Protein AF-A0A7G1G5K3-F1 (afdb_monomer)

Secondary structure (DSSP, 8-state):
-HHHHHHHHHHHHHHGGGS-TTS-EEEEEEEEETTS-S-EEEEEE-TTS-EEEEEES--HHHHS-EES----S--HHHHHHHHHHHHHTT----EEEEEEEEESS-----SEEEE-HHHHHHHHHHHHHHT--SGGGGGG--HHHHHHHHHHBT-EETTEEEEEETTEEEEEEEPPTTS-HHHHHHHHHHHHHHHHHHHHH-TTEEE----GGG---SPEEEEEEEEGGGGGGS-HHHHHHHHHHHHHHHHHHHHT---

Sequence (259 aa):
MDELIKECVSHLKNNKGKLADEFQHLVYITVHDKDDKFPYITYYIDEEGRYLKVFGPDSPKSVMSTMFNIVSKNTEKIEKDYVNIAENYGISVKTEIIGGICQSPFKVYAYKLEGNETLIKKLTFSEKIRGERYFSLYKYMTEEKVNFIVKNYKKWNSNVFFYPFNGEVNIVFLMPKKYSFSQKALATEIGSIFKDKIILKYENIQKTYKDPAMKINQRILSIFKVKVEDILKYNFLELYVDFIKKIDKIIEDIENINF

Foldseek 3Di:
DVLQLVVQLVVCVVCVVVDDPVWFKWKKKKKDFPVQLFFIWIWTAHNVSWIKIAGARDDQVVFHDFDDKDDDPPCPVVNVVVQVVCVVLVHGGDIDMTITMGIPPRQAAGLDMDTDPVVLCVNVVVCVVVVHCRPVNNVLHDPVLVSVCSVQRLDDDLQWHWHGDRQKIKIWGADDPPDDPVLSVLLLVLLVVVLVVVCVVDVQKDDDDDDVVSVDPGDTNGMIMGGSSCPPVDDVNVVSVVSVVVSVVVVVVVVPPDD

Structure (mmCIF, N/CA/C/O backbone):
data_AF-A0A7G1G5K3-F1
#
_entry.id   AF-A0A7G1G5K3-F1
#
loop_
_atom_site.group_PDB
_atom_site.id
_atom_site.type_symbol
_atom_site.label_atom_id
_atom_site.label_alt_id
_atom_site.label_comp_id
_atom_site.label_asym_id
_atom_site.label_entity_id
_atom_site.label_seq_id
_atom_site.pdbx_PDB_ins_code
_atom_site.Cartn_x
_atom_site.Cartn_y
_atom_site.Cartn_z
_atom_site.occupancy
_atom_site.B_iso_or_equiv
_atom_site.auth_seq_id
_atom_site.auth_comp_id
_atom_site.auth_asym_id
_atom_site.auth_atom_id
_atom_site.pdbx_PDB_model_num
ATOM 1 N N . MET A 1 1 ? -5.974 -6.613 24.775 1.00 88.50 1 MET A N 1
ATOM 2 C CA . MET A 1 1 ? -6.962 -6.209 23.745 1.00 88.50 1 MET A CA 1
ATOM 3 C C . MET A 1 1 ? -8.079 -5.448 24.415 1.00 88.50 1 MET A C 1
ATOM 5 O O . MET A 1 1 ? -8.312 -4.310 24.056 1.00 88.50 1 MET A O 1
ATOM 9 N N . ASP A 1 2 ? -8.685 -6.025 25.446 1.00 92.44 2 ASP A N 1
ATOM 10 C CA . ASP A 1 2 ? -9.777 -5.390 26.187 1.00 92.44 2 ASP A CA 1
ATOM 11 C C . ASP A 1 2 ? -9.383 -4.040 26.800 1.00 92.44 2 ASP A C 1
ATOM 13 O O . ASP A 1 2 ? -10.161 -3.096 26.741 1.00 92.44 2 ASP A O 1
ATOM 17 N N . GLU A 1 3 ? -8.163 -3.910 27.328 1.00 93.81 3 GLU A N 1
ATOM 18 C CA . GLU A 1 3 ? -7.648 -2.635 27.853 1.00 93.81 3 GLU A CA 1
ATOM 19 C C . GLU A 1 3 ? -7.496 -1.568 26.763 1.00 93.81 3 GLU A C 1
ATOM 21 O O . GLU A 1 3 ? -7.972 -0.449 26.938 1.00 93.81 3 GLU A O 1
ATOM 26 N N . LEU A 1 4 ? -6.938 -1.935 25.603 1.00 94.56 4 LEU A N 1
ATOM 27 C CA . LEU A 1 4 ? -6.858 -1.059 24.430 1.00 94.56 4 LEU A CA 1
ATOM 28 C C . LEU A 1 4 ? -8.249 -0.607 23.970 1.00 94.56 4 LEU A C 1
ATOM 30 O O . LEU A 1 4 ? -8.461 0.571 23.701 1.00 94.56 4 LEU A O 1
ATOM 34 N N . ILE A 1 5 ? -9.210 -1.533 23.905 1.00 95.94 5 ILE A N 1
ATOM 35 C CA . ILE A 1 5 ? -10.592 -1.226 23.518 1.00 95.94 5 ILE A CA 1
ATOM 36 C C . ILE A 1 5 ? -11.219 -0.259 24.524 1.00 95.94 5 ILE A C 1
ATOM 38 O O . ILE A 1 5 ? -11.790 0.750 24.115 1.00 95.94 5 ILE A O 1
ATOM 42 N N . LYS A 1 6 ? -11.080 -0.515 25.831 1.00 95.88 6 LYS A N 1
ATOM 43 C CA . LYS A 1 6 ? -11.584 0.378 26.888 1.00 95.88 6 LYS A CA 1
ATOM 44 C C . LYS A 1 6 ? -10.991 1.782 26.774 1.00 95.88 6 LYS A C 1
ATOM 46 O O . LYS A 1 6 ? -11.729 2.760 26.876 1.00 95.88 6 LYS A O 1
ATOM 51 N N . GLU A 1 7 ? -9.687 1.885 26.529 1.00 95.38 7 GLU A N 1
ATOM 52 C CA . GLU A 1 7 ? -8.997 3.158 26.308 1.00 95.38 7 GLU A CA 1
ATOM 53 C C . GLU A 1 7 ? -9.555 3.893 25.078 1.00 95.38 7 GLU A C 1
ATOM 55 O O . GLU A 1 7 ? -9.943 5.056 25.174 1.00 95.38 7 GLU A O 1
ATOM 60 N N . CYS A 1 8 ? -9.692 3.206 23.942 1.00 96.12 8 CYS A N 1
ATOM 61 C CA . CYS A 1 8 ? -10.224 3.787 22.707 1.00 96.12 8 CYS A CA 1
ATOM 62 C C . CYS A 1 8 ? -11.684 4.249 22.855 1.00 96.12 8 CYS A C 1
ATOM 64 O O . CYS A 1 8 ? -12.035 5.359 22.453 1.00 96.12 8 CYS A O 1
ATOM 66 N N . VAL A 1 9 ? -12.533 3.443 23.496 1.00 96.44 9 VAL A N 1
ATOM 67 C CA . VAL A 1 9 ? -13.925 3.812 23.797 1.00 96.44 9 VAL A CA 1
ATOM 68 C C . VAL A 1 9 ? -13.976 5.039 24.710 1.00 96.44 9 VAL A C 1
ATOM 70 O O . VAL A 1 9 ? -14.793 5.935 24.491 1.00 96.44 9 VAL A O 1
ATOM 73 N N . SER A 1 10 ? -13.090 5.119 25.708 1.00 95.31 10 SER A N 1
ATOM 74 C CA . SER A 1 10 ? -12.964 6.296 26.574 1.00 95.31 10 SER A CA 1
ATOM 75 C C . SER A 1 10 ? -12.610 7.550 25.766 1.00 95.31 10 SER A C 1
ATOM 77 O O . SER A 1 10 ? -13.246 8.590 25.937 1.00 95.31 10 SER A O 1
ATOM 79 N N . HIS A 1 11 ? -11.682 7.453 24.806 1.00 94.94 11 HIS A N 1
ATOM 80 C CA . HIS A 1 11 ? -11.344 8.570 23.918 1.00 94.94 11 HIS A CA 1
ATOM 81 C C . HIS A 1 11 ? -12.532 9.067 23.084 1.00 94.94 11 HIS A C 1
ATOM 83 O O . HIS A 1 11 ? -12.711 10.282 22.977 1.00 94.94 11 HIS A O 1
ATOM 89 N N . LEU A 1 12 ? -13.361 8.172 22.532 1.00 94.44 12 LEU A N 1
ATOM 90 C CA . LEU A 1 12 ? -14.575 8.569 21.802 1.00 94.44 12 LEU A CA 1
ATOM 91 C C . LEU A 1 12 ? -15.572 9.279 22.721 1.00 94.44 12 LEU A C 1
ATOM 93 O O . LEU A 1 12 ? -16.041 10.370 22.403 1.00 94.44 12 LEU A O 1
ATOM 97 N N . LYS A 1 13 ? -15.846 8.700 23.895 1.00 93.62 13 LYS A N 1
ATOM 98 C CA . LYS A 1 13 ? -16.811 9.251 24.858 1.00 93.62 13 LYS A CA 1
ATOM 99 C C . LYS A 1 13 ? -16.389 10.622 25.383 1.00 93.62 13 LYS A C 1
ATOM 101 O O . LYS A 1 13 ? -17.204 11.541 25.395 1.00 93.62 13 LYS A O 1
ATOM 106 N N . ASN A 1 14 ? -15.116 10.788 25.739 1.00 93.50 14 ASN A N 1
ATOM 107 C CA . ASN A 1 14 ? -14.586 12.047 26.272 1.00 93.50 14 ASN A CA 1
ATOM 108 C C . ASN A 1 14 ? -14.583 13.182 25.240 1.00 93.50 14 ASN A C 1
ATOM 110 O O . ASN A 1 14 ? -14.596 14.352 25.614 1.00 93.50 14 ASN A O 1
ATOM 114 N N . ASN A 1 15 ? -14.571 12.852 23.945 1.00 92.06 15 ASN A N 1
ATOM 115 C CA . ASN A 1 15 ? -14.604 13.839 22.869 1.00 92.06 15 ASN A CA 1
ATOM 116 C C . ASN A 1 15 ? -15.982 13.977 22.215 1.00 92.06 15 ASN A C 1
ATOM 118 O O . ASN A 1 15 ? -16.102 14.787 21.304 1.00 92.06 15 ASN A O 1
ATOM 122 N N . LYS A 1 16 ? -17.022 13.270 22.683 1.00 89.25 16 LYS A N 1
ATOM 123 C CA . LYS A 1 16 ? -18.345 13.230 22.037 1.00 89.25 16 LYS A CA 1
ATOM 124 C C . LYS A 1 16 ? -18.909 14.618 21.713 1.00 89.25 16 LYS A C 1
ATOM 126 O O . LYS A 1 16 ? -19.345 14.837 20.598 1.00 89.25 16 LYS A O 1
ATOM 131 N N . GLY A 1 17 ? -18.796 15.585 22.628 1.00 89.62 17 GLY A N 1
ATOM 132 C CA . GLY A 1 17 ? -19.268 16.962 22.397 1.00 89.62 17 GLY A CA 1
ATOM 133 C C . GLY A 1 17 ? -18.488 17.773 21.347 1.00 89.62 17 GLY A C 1
ATOM 134 O O . GLY A 1 17 ? -18.858 18.906 21.063 1.00 89.62 17 GLY A O 1
ATOM 135 N N . LYS A 1 18 ? -17.392 17.234 20.802 1.00 90.44 18 LYS A N 1
ATOM 136 C CA . LYS A 1 18 ? -16.570 17.831 19.734 1.00 90.44 18 LYS A CA 1
ATOM 137 C C . LYS A 1 18 ? -16.632 17.033 18.429 1.00 90.44 18 LYS A C 1
ATOM 139 O O . LYS A 1 18 ? -16.036 17.454 17.442 1.00 90.44 18 LYS A O 1
ATOM 144 N N . LEU A 1 19 ? -17.270 15.865 18.447 1.00 91.31 19 LEU A N 1
ATOM 145 C CA . LEU A 1 19 ? -17.440 15.001 17.286 1.00 91.31 19 LEU A CA 1
ATOM 146 C C . LEU A 1 19 ? -18.826 15.275 16.703 1.00 91.31 19 LEU A C 1
ATOM 148 O O . LEU A 1 19 ? -19.799 15.358 17.443 1.00 91.31 19 LEU A O 1
ATOM 152 N N . ALA A 1 20 ? -18.911 15.450 15.389 1.00 88.75 20 ALA A N 1
ATOM 153 C CA . ALA A 1 20 ? -20.174 15.755 14.726 1.00 88.75 20 ALA A CA 1
ATOM 154 C C . ALA A 1 20 ? -21.094 14.521 14.686 1.00 88.75 20 ALA A C 1
ATOM 156 O O . ALA A 1 20 ? -20.699 13.460 14.202 1.00 88.75 20 ALA A O 1
ATOM 157 N N . ASP A 1 21 ? -22.328 14.651 15.169 1.00 87.88 21 ASP A N 1
ATOM 158 C CA . ASP A 1 21 ? -23.247 13.515 15.308 1.00 87.88 21 ASP A CA 1
ATOM 159 C C . ASP A 1 21 ? -23.682 12.919 13.953 1.00 87.88 21 ASP A C 1
ATOM 161 O O . ASP A 1 21 ? -24.045 11.743 13.886 1.00 87.88 21 ASP A O 1
ATOM 165 N N . GLU A 1 22 ? -23.614 13.682 12.852 1.00 88.56 22 GLU A N 1
ATOM 166 C CA . GLU A 1 22 ? -23.958 13.174 11.517 1.00 88.56 22 GLU A CA 1
ATOM 167 C C . GLU A 1 22 ? -22.938 12.176 10.937 1.00 88.56 22 GLU A C 1
ATOM 169 O O . GLU A 1 22 ? -23.252 11.450 9.987 1.00 88.56 22 GLU A O 1
ATOM 174 N N . PHE A 1 23 ? -21.719 12.115 11.488 1.00 88.38 23 PHE A N 1
ATOM 175 C CA . PHE A 1 23 ? -20.663 11.236 10.994 1.00 88.38 23 PHE A CA 1
ATOM 176 C C . PHE A 1 23 ? -20.390 10.084 11.953 1.00 88.38 23 PHE A C 1
ATOM 178 O O . PHE A 1 23 ? -20.306 10.234 13.172 1.00 88.38 23 PHE A O 1
ATOM 185 N N . GLN A 1 24 ? -20.139 8.907 11.380 1.00 91.19 24 GLN A N 1
ATOM 186 C CA . GLN A 1 24 ? -19.588 7.812 12.164 1.00 91.19 24 GLN A CA 1
ATOM 187 C C . GLN A 1 24 ? -18.119 8.104 12.477 1.00 91.19 24 GLN A C 1
ATOM 189 O O . GLN A 1 24 ? -17.324 8.349 11.566 1.00 91.19 24 GLN A O 1
ATOM 194 N N . HIS A 1 25 ? -17.765 8.009 13.755 1.00 94.94 25 HIS A N 1
ATOM 195 C CA . HIS A 1 25 ? -16.410 8.194 14.258 1.00 94.94 25 HIS A CA 1
ATOM 196 C C . HIS A 1 25 ? -15.830 6.865 14.732 1.00 94.94 25 HIS A C 1
ATOM 198 O O . HIS A 1 25 ? -16.509 6.091 15.407 1.00 94.94 25 HIS A O 1
ATOM 204 N N . LEU A 1 26 ? -14.573 6.605 14.382 1.00 96.12 26 LEU A N 1
ATOM 205 C CA . LEU A 1 26 ? -13.823 5.436 14.834 1.00 96.12 26 LEU A CA 1
ATOM 206 C C . LEU A 1 26 ? -12.469 5.889 15.366 1.00 96.12 26 LEU A C 1
ATOM 208 O O . LEU A 1 26 ? -11.788 6.698 14.731 1.00 96.12 26 LEU A O 1
ATOM 212 N N . VAL A 1 27 ? -12.049 5.328 16.497 1.00 97.25 27 VAL A N 1
ATOM 213 C CA . VAL A 1 27 ? -10.639 5.395 16.885 1.00 97.25 27 VAL A CA 1
ATOM 214 C C . VAL A 1 27 ? -9.880 4.423 16.008 1.00 97.25 27 VAL A C 1
ATOM 216 O O . VAL A 1 27 ? -10.278 3.266 15.894 1.00 97.25 27 VAL A O 1
ATOM 219 N N . TYR A 1 28 ? -8.794 4.880 15.400 1.00 97.12 28 TYR A N 1
ATOM 220 C CA . TYR A 1 28 ? -7.858 4.013 14.713 1.00 97.12 28 TYR A CA 1
ATOM 221 C C . TYR A 1 28 ? -6.548 3.931 15.494 1.00 97.12 28 TYR A C 1
ATOM 223 O O . TYR A 1 28 ? -6.063 4.936 16.014 1.00 97.12 28 TYR A O 1
ATOM 231 N N . ILE A 1 29 ? -5.957 2.741 15.525 1.00 97.62 29 ILE A N 1
ATOM 232 C CA . ILE A 1 29 ? -4.587 2.502 15.973 1.00 97.62 29 ILE A CA 1
ATOM 233 C C . ILE A 1 29 ? -3.896 1.714 14.867 1.00 97.62 29 ILE A C 1
ATOM 235 O O . ILE A 1 29 ? -4.317 0.616 14.510 1.00 97.62 29 ILE A O 1
ATOM 239 N N . THR A 1 30 ? -2.866 2.302 14.276 1.00 97.50 30 THR A N 1
ATOM 240 C CA . THR A 1 30 ? -2.094 1.715 13.184 1.00 97.50 30 THR A CA 1
ATOM 241 C C . THR A 1 30 ? -0.720 1.315 13.683 1.00 97.50 30 THR A C 1
ATOM 243 O O . THR A 1 30 ? -0.032 2.140 14.277 1.00 97.50 30 THR A O 1
ATOM 246 N N . VAL A 1 31 ? -0.317 0.082 13.393 1.00 97.75 31 VAL A N 1
ATOM 247 C CA . VAL A 1 31 ? 1.055 -0.404 13.554 1.00 97.75 31 VAL A CA 1
ATOM 248 C C . VAL A 1 31 ? 1.688 -0.511 12.171 1.00 97.75 31 VAL A C 1
ATOM 250 O O . VAL A 1 31 ? 1.073 -1.044 11.241 1.00 97.75 31 VAL A O 1
ATOM 253 N N . HIS A 1 32 ? 2.904 0.005 12.026 1.00 97.12 32 HIS A N 1
ATOM 254 C CA . HIS A 1 32 ? 3.672 -0.103 10.791 1.00 97.12 32 HIS A CA 1
ATOM 255 C C . HIS A 1 32 ? 5.171 -0.207 11.043 1.00 97.12 32 HIS A C 1
ATOM 257 O O . HIS A 1 32 ? 5.656 0.061 12.138 1.00 97.12 32 HIS A O 1
ATOM 263 N N . ASP A 1 33 ? 5.909 -0.585 10.007 1.00 97.31 33 ASP A N 1
ATOM 264 C CA . ASP A 1 33 ? 7.363 -0.571 10.006 1.00 97.31 33 ASP A CA 1
ATOM 265 C C . ASP A 1 33 ? 7.894 0.858 9.799 1.00 97.31 33 ASP A C 1
ATOM 267 O O . ASP A 1 33 ? 7.457 1.567 8.889 1.00 97.31 33 ASP A O 1
ATOM 271 N N . LYS A 1 34 ? 8.858 1.275 10.623 1.00 95.25 34 LYS A N 1
ATOM 272 C CA . LYS A 1 34 ? 9.559 2.568 10.532 1.00 95.25 34 LYS A CA 1
ATOM 273 C C . LYS A 1 34 ? 10.329 2.721 9.226 1.00 95.25 34 LYS A C 1
ATOM 275 O O . LYS A 1 34 ? 10.484 3.834 8.729 1.00 95.25 34 LYS A O 1
ATOM 280 N N . ASP A 1 35 ? 10.808 1.606 8.678 1.00 93.94 35 ASP A N 1
ATOM 281 C CA . ASP A 1 35 ? 11.601 1.583 7.453 1.00 93.94 35 ASP A CA 1
ATOM 282 C C . ASP A 1 35 ? 10.739 1.377 6.187 1.00 93.94 35 ASP A C 1
ATOM 284 O O . ASP A 1 35 ? 11.298 1.199 5.104 1.00 93.94 35 ASP A O 1
ATOM 288 N N . ASP A 1 36 ? 9.401 1.420 6.291 1.00 92.94 36 ASP A N 1
ATOM 289 C CA . ASP A 1 36 ? 8.467 1.264 5.164 1.00 92.94 36 ASP A CA 1
ATOM 290 C C . ASP A 1 36 ? 8.573 -0.101 4.425 1.00 92.94 36 ASP A C 1
ATOM 292 O O . ASP A 1 36 ? 8.179 -0.213 3.263 1.00 92.94 36 ASP A O 1
ATOM 296 N N . LYS A 1 37 ? 9.079 -1.166 5.065 1.00 94.69 37 LYS A N 1
ATOM 297 C CA . LYS A 1 37 ? 9.329 -2.478 4.421 1.00 94.69 37 LYS A CA 1
ATOM 298 C C . LYS A 1 37 ? 8.127 -3.416 4.393 1.00 94.69 37 LYS A C 1
ATOM 300 O O . LYS A 1 37 ? 8.159 -4.420 3.681 1.00 94.69 37 LYS A O 1
ATOM 305 N N . PHE A 1 38 ? 7.083 -3.122 5.161 1.00 97.62 38 PHE A N 1
ATOM 306 C CA . PHE A 1 38 ? 5.910 -3.980 5.295 1.00 97.62 38 PHE A CA 1
ATOM 307 C C . PHE A 1 38 ? 4.614 -3.150 5.305 1.00 97.62 38 PHE A C 1
ATOM 309 O O . PHE A 1 38 ? 4.644 -2.007 5.775 1.00 97.62 38 PHE A O 1
ATOM 316 N N . PRO A 1 39 ? 3.481 -3.673 4.786 1.00 97.50 39 PRO A N 1
ATOM 317 C CA . PRO A 1 39 ? 2.205 -2.959 4.820 1.00 97.50 39 PRO A CA 1
ATOM 318 C C . PRO A 1 39 ? 1.725 -2.653 6.245 1.00 97.50 39 PRO A C 1
ATOM 320 O O . PRO A 1 39 ? 2.242 -3.185 7.229 1.00 97.50 39 PRO A O 1
ATOM 323 N N . TYR A 1 40 ? 0.722 -1.788 6.349 1.00 97.75 40 TYR A N 1
ATOM 324 C CA . TYR A 1 40 ? 0.160 -1.312 7.609 1.00 97.75 40 TYR A CA 1
ATOM 325 C C . TYR A 1 40 ? -0.870 -2.308 8.156 1.00 97.75 40 TYR A C 1
ATOM 327 O O . TYR A 1 40 ? -1.629 -2.915 7.391 1.00 97.75 40 TYR A O 1
ATOM 335 N N . ILE A 1 41 ? -0.947 -2.425 9.486 1.00 97.88 41 ILE A N 1
ATOM 336 C CA . ILE A 1 41 ? -2.101 -3.017 10.173 1.00 97.88 41 ILE A CA 1
ATOM 337 C C . ILE A 1 41 ? -2.817 -1.925 10.954 1.00 97.88 41 ILE A C 1
ATOM 339 O O . ILE A 1 41 ? -2.244 -1.332 11.864 1.00 97.88 41 ILE A O 1
ATOM 343 N N . THR A 1 42 ? -4.088 -1.701 10.635 1.00 97.56 42 THR A N 1
ATOM 344 C CA . THR A 1 42 ? -4.927 -0.694 11.286 1.00 97.56 42 THR A CA 1
ATOM 345 C C . THR A 1 42 ? -6.088 -1.358 12.005 1.00 97.56 42 THR A C 1
ATOM 347 O O . THR A 1 42 ? -6.903 -2.045 11.392 1.00 97.56 42 THR A O 1
ATOM 350 N N . TYR A 1 43 ? -6.191 -1.112 13.303 1.00 97.12 43 TYR A N 1
ATOM 351 C CA . TYR A 1 43 ? -7.344 -1.458 14.119 1.00 97.12 43 TYR A CA 1
ATOM 352 C C . TYR A 1 43 ? -8.281 -0.263 14.188 1.00 97.12 43 TYR A C 1
ATOM 354 O O . TYR A 1 43 ? -7.838 0.820 14.555 1.00 97.12 43 TYR A O 1
ATOM 362 N N . TYR A 1 44 ? -9.557 -0.458 13.871 1.00 96.94 44 TYR A N 1
ATOM 363 C CA . TYR A 1 44 ? -10.601 0.543 14.074 1.00 96.94 44 TYR A CA 1
ATOM 364 C C . TYR A 1 44 ? -11.544 0.077 15.165 1.00 96.94 44 TYR A C 1
ATOM 366 O O . TYR A 1 44 ? -11.984 -1.069 15.123 1.00 96.94 44 TYR A O 1
ATOM 374 N N . ILE A 1 45 ? -11.861 0.955 16.109 1.00 97.06 45 ILE A N 1
ATOM 375 C CA . ILE A 1 45 ? -12.689 0.672 17.280 1.00 97.06 45 ILE A CA 1
ATOM 376 C C . ILE A 1 45 ? -13.808 1.712 17.342 1.00 97.06 45 ILE A C 1
ATOM 378 O O . ILE A 1 45 ? -13.553 2.912 17.209 1.00 97.06 45 ILE A O 1
ATOM 382 N N . ASP A 1 46 ? -15.043 1.250 17.520 1.00 95.62 46 ASP A N 1
ATOM 383 C CA . ASP A 1 46 ? -16.213 2.115 17.668 1.00 95.62 46 ASP A CA 1
ATOM 384 C C . ASP A 1 46 ? -16.601 2.358 19.135 1.00 95.62 46 ASP A C 1
ATOM 386 O O . ASP A 1 46 ? -15.978 1.848 20.066 1.00 95.62 46 ASP A O 1
ATOM 390 N N . GLU A 1 47 ? -17.638 3.168 19.349 1.00 94.06 47 GLU A N 1
ATOM 391 C CA . GLU A 1 47 ? -18.110 3.550 20.687 1.00 94.06 47 GLU A CA 1
ATOM 392 C C . GLU A 1 47 ? -18.690 2.386 21.512 1.00 94.06 47 GLU A C 1
ATOM 394 O O . GLU A 1 47 ? -18.740 2.468 22.742 1.00 94.06 47 GLU A O 1
ATOM 399 N N . GLU A 1 48 ? -19.099 1.301 20.847 1.00 94.19 48 GLU A N 1
ATOM 400 C CA . GLU A 1 48 ? -19.591 0.066 21.465 1.00 94.19 48 GLU A CA 1
ATOM 401 C C . GLU A 1 48 ? -18.435 -0.889 21.820 1.00 94.19 48 GLU A C 1
ATOM 403 O O . GLU A 1 48 ? -18.654 -1.941 22.420 1.00 94.19 48 GLU A O 1
ATOM 408 N N . GLY A 1 49 ? -17.195 -0.539 21.461 1.00 95.56 49 GLY A N 1
ATOM 409 C CA . GLY A 1 49 ? -16.016 -1.381 21.647 1.00 95.56 49 GLY A CA 1
ATOM 410 C C . GLY A 1 49 ? -15.900 -2.509 20.620 1.00 95.56 49 GLY A C 1
ATOM 411 O O . GLY A 1 49 ? -15.053 -3.394 20.768 1.00 95.56 49 GLY A O 1
ATOM 412 N N . ARG A 1 50 ? -16.718 -2.490 19.561 1.00 96.44 50 ARG A N 1
ATOM 413 C CA . ARG A 1 50 ? -16.540 -3.387 18.417 1.00 96.44 50 ARG A CA 1
ATOM 414 C C . ARG A 1 50 ? -15.324 -2.913 17.639 1.00 96.44 50 ARG A C 1
ATOM 416 O O . ARG A 1 50 ? -15.083 -1.712 17.517 1.00 96.44 50 ARG A O 1
ATOM 423 N N . TYR A 1 51 ? -14.581 -3.856 17.074 1.00 95.94 51 TYR A N 1
ATOM 424 C CA . TYR A 1 51 ? -13.411 -3.521 16.279 1.00 95.94 51 TYR A CA 1
ATOM 425 C C . TYR A 1 51 ? -13.338 -4.302 14.975 1.00 95.94 51 TYR A C 1
ATOM 427 O O . TYR A 1 51 ? -13.911 -5.386 14.836 1.00 95.94 51 TYR A O 1
ATOM 435 N N . LEU A 1 52 ? -12.591 -3.739 14.034 1.00 96.44 52 LEU A N 1
ATOM 436 C CA . LEU A 1 52 ? -12.111 -4.418 12.839 1.00 96.44 52 LEU A CA 1
ATOM 437 C C . LEU A 1 52 ? -10.612 -4.178 12.671 1.00 96.44 52 LEU A C 1
ATOM 439 O O . LEU A 1 52 ? -10.071 -3.179 13.144 1.00 96.44 52 LEU A O 1
ATOM 443 N N . LYS A 1 53 ? -9.951 -5.112 12.000 1.00 97.44 53 LYS A N 1
ATOM 444 C CA . LYS A 1 53 ? -8.529 -5.115 11.678 1.00 97.44 53 LYS A CA 1
ATOM 445 C C . LYS A 1 53 ? -8.380 -5.083 10.164 1.00 97.44 53 LYS A C 1
ATOM 447 O O . LYS A 1 53 ? -8.970 -5.897 9.456 1.00 97.44 53 LYS A O 1
ATOM 452 N N . VAL A 1 54 ? -7.575 -4.149 9.680 1.00 97.75 54 VAL A N 1
ATOM 453 C CA . VAL A 1 54 ? -7.284 -3.946 8.262 1.00 97.75 54 VAL A CA 1
ATOM 454 C C . VAL A 1 54 ? -5.807 -4.170 8.030 1.00 97.75 54 VAL A C 1
ATOM 456 O O . VAL A 1 54 ? -4.988 -3.507 8.656 1.00 97.75 54 VAL A O 1
ATOM 459 N N . PHE A 1 55 ? -5.471 -5.055 7.098 1.00 98.06 55 PHE A N 1
ATOM 460 C CA . PHE A 1 55 ? -4.141 -5.111 6.499 1.00 98.06 55 PHE A CA 1
ATOM 461 C C . PHE A 1 55 ? -4.185 -4.354 5.175 1.00 98.06 55 PHE A C 1
ATOM 463 O O . PHE A 1 55 ? -5.001 -4.700 4.319 1.00 98.06 55 PHE A O 1
ATOM 470 N N . GLY A 1 56 ? -3.361 -3.323 4.996 1.00 97.31 56 GLY A N 1
ATOM 471 C CA . GLY A 1 56 ? -3.491 -2.420 3.851 1.00 97.31 56 GLY A CA 1
ATOM 472 C C . GLY A 1 56 ? -2.240 -1.592 3.547 1.00 97.31 56 GLY A C 1
ATOM 473 O O . GLY A 1 56 ? -1.251 -1.665 4.276 1.00 97.31 56 GLY A O 1
ATOM 474 N N . PRO A 1 57 ? -2.260 -0.816 2.451 1.00 95.44 57 PRO A N 1
ATOM 475 C CA . PRO A 1 57 ? -1.101 -0.050 1.994 1.00 95.44 57 PRO A CA 1
ATOM 476 C C . PRO A 1 57 ? -0.812 1.200 2.818 1.00 95.44 57 PRO A C 1
ATOM 478 O O . PRO A 1 57 ? 0.314 1.682 2.785 1.00 95.44 57 PRO A O 1
ATOM 481 N N . ASP A 1 58 ? -1.811 1.724 3.529 1.00 93.12 58 ASP A N 1
ATOM 482 C CA . ASP A 1 58 ? -1.765 3.072 4.080 1.00 93.12 58 ASP A CA 1
ATOM 483 C C . ASP A 1 58 ? -2.401 3.154 5.464 1.00 93.12 58 ASP A C 1
ATOM 485 O O . ASP A 1 58 ? -3.286 2.373 5.830 1.00 93.12 58 ASP A O 1
ATOM 489 N N . SER A 1 59 ? -1.980 4.171 6.212 1.00 94.12 59 SER A N 1
ATOM 490 C CA . SER A 1 59 ? -2.634 4.577 7.451 1.00 94.12 59 SER A CA 1
ATOM 491 C C . SER A 1 59 ? -3.771 5.572 7.181 1.00 94.12 59 SER A C 1
ATOM 493 O O . SER A 1 59 ? -3.677 6.350 6.227 1.00 94.12 59 SER A O 1
ATOM 495 N N . PRO A 1 60 ? -4.794 5.658 8.055 1.00 95.00 60 PRO A N 1
ATOM 496 C CA . PRO A 1 60 ? -5.821 6.701 7.974 1.00 95.00 60 PRO A CA 1
ATOM 497 C C . PRO A 1 60 ? -5.235 8.113 7.892 1.00 95.00 60 PRO A C 1
ATOM 499 O O . PRO A 1 60 ? -5.680 8.921 7.085 1.00 95.00 60 PRO A O 1
ATOM 502 N N . LYS A 1 61 ? -4.174 8.387 8.658 1.00 93.12 61 LYS A N 1
ATOM 503 C CA . LYS A 1 61 ? -3.493 9.690 8.687 1.00 93.12 61 LYS A CA 1
ATOM 504 C C . LYS A 1 61 ? -2.950 10.118 7.317 1.00 93.12 61 LYS A C 1
ATOM 506 O O . LYS A 1 61 ? -2.785 11.310 7.076 1.00 93.12 61 LYS A O 1
ATOM 511 N N . SER A 1 62 ? -2.663 9.161 6.434 1.00 91.00 62 SER A N 1
ATOM 512 C CA . SER A 1 62 ? -2.087 9.413 5.109 1.00 91.00 62 SER A CA 1
ATOM 513 C C . SER A 1 62 ? -3.135 9.702 4.031 1.00 91.00 62 SER A C 1
ATOM 515 O O . SER A 1 62 ? -2.814 10.342 3.035 1.00 91.00 62 SER A O 1
ATOM 517 N N . VAL A 1 63 ? -4.371 9.219 4.198 1.00 91.25 63 VAL A N 1
ATOM 518 C CA . VAL A 1 63 ? -5.383 9.192 3.119 1.00 91.25 63 VAL A CA 1
ATOM 519 C C . VAL A 1 63 ? -6.701 9.870 3.488 1.00 91.25 63 VAL A C 1
ATOM 521 O O . VAL A 1 63 ? -7.588 10.026 2.646 1.00 91.25 63 VAL A O 1
ATOM 524 N N . MET A 1 64 ? -6.858 10.287 4.743 1.00 92.25 64 MET A N 1
ATOM 525 C CA . MET A 1 64 ? -8.060 10.959 5.214 1.00 92.25 64 MET A CA 1
ATOM 526 C C . MET A 1 64 ? -7.792 11.879 6.404 1.00 92.25 64 MET A C 1
ATOM 528 O O . MET A 1 64 ? -6.753 11.818 7.054 1.00 92.25 64 MET A O 1
ATOM 532 N N . SER A 1 65 ? -8.762 12.744 6.697 1.00 87.38 65 SER A N 1
ATOM 533 C CA . SER A 1 65 ? -8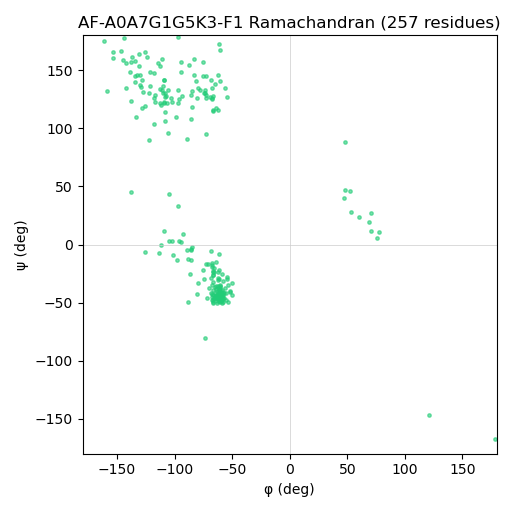.707 13.620 7.862 1.00 87.38 65 SER A CA 1
ATOM 534 C C . SER A 1 65 ? -8.803 12.808 9.150 1.00 87.38 65 SER A C 1
ATOM 536 O O . SER A 1 65 ? -9.750 12.047 9.361 1.00 87.38 65 SER A O 1
ATOM 538 N N . THR A 1 66 ? -7.824 13.015 10.024 1.00 91.75 66 THR A N 1
ATOM 539 C CA . THR A 1 66 ? -7.761 12.420 11.357 1.00 91.75 66 THR A CA 1
ATOM 540 C C . THR A 1 66 ? -7.702 13.520 12.405 1.00 91.75 66 THR A C 1
ATOM 542 O O . THR A 1 66 ? -6.955 14.487 12.258 1.00 91.75 66 THR A O 1
ATOM 545 N N . MET A 1 67 ? -8.475 13.362 13.468 1.00 90.62 67 MET A N 1
ATOM 546 C CA . MET A 1 67 ? -8.574 14.270 14.604 1.00 90.62 67 MET A CA 1
ATOM 547 C C . MET A 1 67 ? -7.969 13.617 15.843 1.00 90.62 67 MET A C 1
ATOM 549 O O . MET A 1 67 ? -7.885 12.396 15.905 1.00 90.62 67 MET A O 1
ATOM 553 N N . PHE A 1 68 ? -7.604 14.431 16.836 1.00 87.44 68 PHE A N 1
ATOM 554 C CA . PHE A 1 68 ? -7.169 13.995 18.169 1.00 87.44 68 PHE A CA 1
ATOM 555 C C . PHE A 1 68 ? -6.124 12.871 18.133 1.00 87.44 68 PHE A C 1
ATOM 557 O O . PHE A 1 68 ? -6.473 11.697 18.193 1.00 87.44 68 PHE A O 1
ATOM 564 N N . ASN A 1 69 ? -4.836 13.219 18.065 1.00 89.00 69 ASN A N 1
ATOM 565 C CA . ASN A 1 69 ? -3.770 12.218 18.158 1.00 89.00 69 ASN A CA 1
ATOM 566 C C . ASN A 1 69 ? -3.929 11.395 19.446 1.00 89.00 69 ASN A C 1
ATOM 568 O O . ASN A 1 69 ? -4.009 11.961 20.538 1.00 89.00 69 ASN A O 1
ATOM 572 N N . ILE A 1 70 ? -3.954 10.071 19.309 1.00 90.81 70 ILE A N 1
ATOM 573 C CA . ILE A 1 70 ? -4.045 9.135 20.431 1.00 90.81 70 ILE A CA 1
ATOM 574 C C . ILE A 1 70 ? -2.701 8.435 20.574 1.00 90.81 70 ILE A C 1
ATOM 576 O O . ILE A 1 70 ? -2.229 7.773 19.651 1.00 90.81 70 ILE A O 1
ATOM 580 N N . VAL A 1 71 ? -2.106 8.575 21.757 1.00 86.81 71 VAL A N 1
ATOM 581 C CA . VAL A 1 71 ? -0.940 7.803 22.186 1.00 86.81 71 VAL A CA 1
ATOM 582 C C . VAL A 1 71 ? -1.446 6.786 23.198 1.00 86.81 71 VAL A C 1
ATOM 584 O O . VAL A 1 71 ? -1.640 7.122 24.364 1.00 86.81 71 VAL A O 1
ATOM 587 N N . SER A 1 72 ? -1.720 5.568 22.730 1.00 85.44 72 SER A N 1
ATOM 588 C CA . SER A 1 72 ? -2.192 4.494 23.603 1.00 85.44 72 SER A CA 1
ATOM 589 C C . SER A 1 72 ? -1.025 3.833 24.327 1.00 85.44 72 SER A C 1
ATOM 591 O O . SER A 1 72 ? 0.031 3.606 23.738 1.00 85.44 72 SER A O 1
ATOM 593 N N . LYS A 1 73 ? -1.231 3.501 25.604 1.00 85.06 73 LYS A N 1
ATOM 594 C CA . LYS A 1 73 ? -0.261 2.731 26.403 1.00 85.06 73 LYS A CA 1
ATOM 595 C C . LYS A 1 73 ? -0.456 1.216 26.286 1.00 85.06 73 LYS A C 1
ATOM 597 O O . LYS A 1 73 ? 0.415 0.461 26.691 1.00 85.06 73 LYS A O 1
ATOM 602 N N . ASN A 1 74 ? -1.580 0.768 25.727 1.00 90.75 74 ASN A N 1
ATOM 603 C CA . ASN A 1 74 ? -2.007 -0.634 25.733 1.00 90.75 74 ASN A CA 1
ATOM 604 C C . ASN A 1 74 ? -1.806 -1.315 24.368 1.00 90.75 74 ASN A C 1
ATOM 606 O O . ASN A 1 74 ? -2.680 -2.034 23.876 1.00 90.75 74 ASN A O 1
ATOM 610 N N . THR A 1 75 ? -0.663 -1.077 23.723 1.00 92.94 75 THR A N 1
ATOM 611 C CA . THR A 1 75 ? -0.422 -1.460 22.320 1.00 92.94 75 THR A CA 1
ATOM 612 C C . THR A 1 75 ? 0.422 -2.720 22.135 1.00 92.94 75 THR A C 1
ATOM 614 O O . THR A 1 75 ? 0.479 -3.248 21.026 1.00 92.94 75 THR A O 1
ATOM 617 N N . GLU A 1 76 ? 1.014 -3.267 23.198 1.00 93.94 76 GLU A N 1
ATOM 618 C CA . GLU A 1 76 ? 1.944 -4.408 23.118 1.00 93.94 76 GLU A CA 1
ATOM 619 C C . GLU A 1 76 ? 1.371 -5.603 22.338 1.00 93.94 76 GLU A C 1
ATOM 621 O O . GLU A 1 76 ? 2.052 -6.230 21.528 1.00 93.94 76 GLU A O 1
ATOM 626 N N . LYS A 1 77 ? 0.080 -5.911 22.535 1.00 93.25 77 LYS A N 1
ATOM 627 C CA . LYS A 1 77 ? -0.565 -7.045 21.858 1.00 93.25 77 LYS A CA 1
ATOM 628 C C . LYS A 1 77 ? -0.673 -6.844 20.345 1.00 93.25 77 LYS A C 1
ATOM 630 O O . LYS A 1 77 ? -0.445 -7.794 19.602 1.00 93.25 77 LYS A O 1
ATOM 635 N N . ILE A 1 78 ? -1.059 -5.648 19.895 1.00 94.75 78 ILE A N 1
ATOM 636 C CA . ILE A 1 78 ? -1.214 -5.364 18.459 1.00 94.75 78 ILE A CA 1
ATOM 637 C C . ILE A 1 78 ? 0.147 -5.215 17.775 1.00 94.75 78 ILE A C 1
ATOM 639 O O . ILE A 1 78 ? 0.291 -5.565 16.609 1.00 94.75 78 ILE A O 1
ATOM 643 N N . GLU A 1 79 ? 1.152 -4.757 18.519 1.00 96.56 79 GLU A N 1
ATOM 644 C CA . GLU A 1 79 ? 2.533 -4.677 18.064 1.00 96.56 79 GLU A CA 1
ATOM 645 C C . GLU A 1 79 ? 3.130 -6.072 17.857 1.00 96.56 79 GLU A C 1
ATOM 647 O O . GLU A 1 79 ? 3.650 -6.372 16.785 1.00 96.56 79 GLU A O 1
ATOM 652 N N . LYS A 1 80 ? 2.960 -6.969 18.835 1.00 96.06 80 LYS A N 1
ATOM 653 C CA . LYS A 1 80 ? 3.386 -8.368 18.718 1.00 96.06 80 LYS A CA 1
ATOM 654 C C . LYS A 1 80 ? 2.688 -9.093 17.566 1.00 96.06 80 LYS A C 1
ATOM 656 O O . LYS A 1 80 ? 3.326 -9.848 16.840 1.00 96.06 80 LYS A O 1
ATOM 661 N N . ASP A 1 81 ? 1.389 -8.860 17.383 1.00 95.25 81 ASP A N 1
ATOM 662 C CA . ASP A 1 81 ? 0.632 -9.411 16.254 1.00 95.25 81 ASP A CA 1
ATOM 663 C C . ASP A 1 81 ? 1.196 -8.939 14.902 1.00 95.25 81 ASP A C 1
ATOM 665 O O . ASP A 1 81 ? 1.393 -9.752 14.001 1.00 95.25 81 ASP A O 1
ATOM 669 N N . TYR A 1 82 ? 1.539 -7.653 14.777 1.00 97.75 82 TYR A N 1
ATOM 670 C CA . TYR A 1 82 ? 2.184 -7.110 13.579 1.00 97.75 82 TYR A CA 1
ATOM 671 C C . TYR A 1 82 ? 3.530 -7.777 13.277 1.00 97.75 82 TYR A C 1
ATOM 673 O O . TYR A 1 82 ? 3.765 -8.196 12.142 1.00 97.75 82 TYR A O 1
ATOM 681 N N . VAL A 1 83 ? 4.390 -7.910 14.293 1.00 98.00 83 VAL A N 1
ATOM 682 C CA . VAL A 1 83 ? 5.706 -8.553 14.162 1.00 98.00 83 VAL A CA 1
ATOM 683 C C . VAL A 1 83 ? 5.556 -10.006 13.715 1.00 98.00 83 VAL A C 1
ATOM 685 O O . VAL A 1 83 ? 6.146 -10.386 12.709 1.00 98.00 83 VAL A O 1
ATOM 688 N N . ASN A 1 84 ? 4.697 -10.786 14.377 1.00 97.44 84 ASN A N 1
ATOM 689 C CA . ASN A 1 84 ? 4.457 -12.188 14.018 1.00 97.44 84 ASN A CA 1
ATOM 690 C C . ASN A 1 84 ? 3.974 -12.336 12.566 1.00 97.44 84 ASN A C 1
ATOM 692 O O . ASN A 1 84 ? 4.380 -13.248 11.848 1.00 97.44 84 ASN A O 1
ATOM 696 N N . ILE A 1 85 ? 3.089 -11.439 12.117 1.00 96.75 85 ILE A N 1
ATOM 697 C CA . ILE A 1 85 ? 2.598 -11.452 10.738 1.00 96.75 85 ILE A CA 1
ATOM 698 C C . ILE A 1 85 ? 3.740 -11.170 9.764 1.00 96.75 85 ILE A C 1
ATOM 700 O O . ILE A 1 85 ? 3.858 -11.887 8.777 1.00 96.75 85 ILE A O 1
ATOM 704 N N . ALA A 1 86 ? 4.588 -10.176 10.029 1.00 97.44 86 ALA A N 1
ATOM 705 C CA . ALA A 1 86 ? 5.740 -9.876 9.181 1.00 97.44 86 ALA A CA 1
ATOM 706 C C . ALA A 1 86 ? 6.759 -11.033 9.142 1.00 97.44 86 ALA A C 1
ATOM 708 O O . ALA A 1 86 ? 7.258 -11.382 8.067 1.00 97.44 86 ALA A O 1
ATOM 709 N N . GLU A 1 87 ? 7.005 -11.690 10.278 1.00 96.94 87 GLU A N 1
ATOM 710 C CA . GLU A 1 87 ? 7.890 -12.856 10.389 1.00 96.94 87 GLU A CA 1
ATOM 711 C C . GLU A 1 87 ? 7.398 -14.054 9.569 1.00 96.94 87 GLU A C 1
ATOM 713 O O . GLU A 1 87 ? 8.211 -14.725 8.933 1.00 96.94 87 GLU A O 1
ATOM 718 N N . ASN A 1 88 ? 6.080 -14.269 9.468 1.00 96.38 88 ASN A N 1
ATOM 719 C CA . ASN A 1 88 ? 5.504 -15.294 8.583 1.00 96.38 88 ASN A CA 1
ATOM 720 C C . ASN A 1 88 ? 5.830 -15.057 7.096 1.00 96.38 88 ASN A C 1
ATOM 722 O O . ASN A 1 88 ? 5.805 -15.994 6.299 1.00 96.38 88 ASN A O 1
ATOM 726 N N . TYR A 1 89 ? 6.161 -13.818 6.717 1.00 96.06 89 TYR A N 1
ATOM 727 C CA . TYR A 1 89 ? 6.658 -13.465 5.383 1.00 96.06 89 TYR A CA 1
ATOM 728 C C . TYR A 1 89 ? 8.191 -13.385 5.302 1.00 96.06 89 TYR A C 1
ATOM 730 O O . TYR A 1 89 ? 8.730 -13.025 4.253 1.00 96.06 89 TYR A O 1
ATOM 738 N N . GLY A 1 90 ? 8.905 -13.701 6.386 1.00 96.12 90 GLY A N 1
ATOM 739 C CA . GLY A 1 90 ? 10.361 -13.594 6.479 1.00 96.12 90 GLY A CA 1
ATOM 740 C C . GLY A 1 90 ? 10.869 -12.150 6.526 1.00 96.12 90 GLY A C 1
ATOM 741 O O . GLY A 1 90 ? 11.979 -11.878 6.065 1.00 96.12 90 GLY A O 1
ATOM 742 N N . ILE A 1 91 ? 10.061 -11.208 7.025 1.00 96.69 91 ILE A N 1
ATOM 743 C CA . ILE A 1 91 ? 10.389 -9.778 7.069 1.00 96.69 91 ILE A CA 1
ATOM 744 C C . ILE A 1 91 ? 10.567 -9.343 8.525 1.00 96.69 91 ILE A C 1
ATOM 746 O O . ILE A 1 91 ? 9.648 -9.438 9.330 1.00 96.69 91 ILE A O 1
ATOM 750 N N . SER A 1 92 ? 11.750 -8.819 8.850 1.00 96.38 92 SER A N 1
ATOM 751 C CA . SER A 1 92 ? 12.014 -8.175 10.140 1.00 96.38 92 SER A CA 1
ATOM 752 C C . SER A 1 92 ? 11.606 -6.703 10.084 1.00 96.38 92 SER A C 1
ATOM 754 O O . SER A 1 92 ? 12.015 -5.979 9.170 1.00 96.38 92 SER A O 1
ATOM 756 N N . VAL A 1 93 ? 10.806 -6.274 11.060 1.00 97.19 93 VAL A N 1
ATOM 757 C CA . VAL A 1 93 ? 10.213 -4.932 11.134 1.00 97.19 93 VAL A CA 1
ATOM 758 C C . VAL A 1 93 ? 10.617 -4.215 12.419 1.00 97.19 93 VAL A C 1
ATOM 760 O O . VAL A 1 93 ? 10.811 -4.834 13.464 1.00 97.19 93 VAL A O 1
ATOM 763 N N . LYS A 1 94 ? 10.718 -2.889 12.343 1.00 96.94 94 LYS A N 1
ATOM 764 C CA . LYS A 1 94 ? 10.839 -1.985 13.488 1.00 96.94 94 LYS A CA 1
ATOM 765 C C . LYS A 1 94 ? 9.534 -1.228 13.625 1.00 96.94 94 LYS A C 1
ATOM 767 O O . LYS A 1 94 ? 9.250 -0.334 12.840 1.00 96.94 94 LYS A O 1
ATOM 772 N N . THR A 1 95 ? 8.751 -1.577 14.623 1.00 96.81 95 THR A N 1
ATOM 773 C CA . THR A 1 95 ? 7.398 -1.067 14.819 1.00 96.81 95 THR A CA 1
ATOM 774 C C . THR A 1 95 ? 7.360 0.417 15.190 1.00 96.81 95 THR A C 1
ATOM 776 O O . THR A 1 95 ? 8.182 0.943 15.947 1.00 96.81 95 THR A O 1
ATOM 779 N N . GLU A 1 96 ? 6.367 1.100 14.637 1.00 96.50 96 GLU A N 1
ATOM 780 C CA . GLU A 1 96 ? 5.881 2.414 15.032 1.00 96.50 96 GLU A CA 1
ATOM 781 C C . GLU A 1 96 ? 4.358 2.376 15.085 1.00 96.50 96 GLU A C 1
ATOM 783 O O . GLU A 1 96 ? 3.704 1.670 14.311 1.00 96.50 96 GLU A O 1
ATOM 788 N N . ILE A 1 97 ? 3.802 3.114 16.043 1.00 96.50 97 ILE A N 1
ATOM 789 C CA . ILE A 1 97 ? 2.371 3.146 16.299 1.00 96.50 97 ILE A CA 1
ATOM 790 C C . ILE A 1 97 ? 1.884 4.577 16.167 1.00 96.50 97 ILE A C 1
ATOM 792 O O . ILE A 1 97 ? 2.426 5.497 16.779 1.00 96.50 97 ILE A O 1
ATOM 796 N N . ILE A 1 98 ? 0.816 4.745 15.400 1.00 95.88 98 ILE A N 1
ATOM 797 C CA . ILE A 1 98 ? 0.108 6.013 15.267 1.00 95.88 98 ILE A CA 1
ATOM 798 C C . ILE A 1 98 ? -1.375 5.788 15.515 1.00 95.88 98 ILE A C 1
ATOM 800 O O . ILE A 1 98 ? -1.942 4.780 15.098 1.00 95.88 98 ILE A O 1
ATOM 804 N N . GLY A 1 99 ? -2.020 6.737 16.181 1.00 96.69 99 GLY A N 1
ATOM 805 C CA . GLY A 1 99 ? -3.429 6.627 16.518 1.00 96.69 99 GLY A CA 1
ATOM 806 C C . GLY A 1 99 ? -4.148 7.959 16.469 1.00 96.69 99 GLY A C 1
ATOM 807 O O . GLY A 1 99 ? -3.537 9.026 16.572 1.00 96.69 99 GLY A O 1
ATOM 808 N N . GLY A 1 100 ? -5.462 7.887 16.329 1.00 96.75 100 GLY A N 1
ATOM 809 C CA . GLY A 1 100 ? -6.332 9.050 16.377 1.00 96.75 100 GLY A CA 1
ATOM 810 C C . GLY A 1 100 ? -7.786 8.685 16.140 1.00 96.75 100 GLY A C 1
ATOM 811 O O . GLY A 1 100 ? -8.159 7.515 16.157 1.00 96.75 100 GLY A O 1
ATOM 812 N N . ILE A 1 101 ? -8.616 9.692 15.905 1.00 96.88 101 ILE A N 1
ATOM 813 C CA . ILE A 1 101 ? -10.028 9.534 15.561 1.00 96.88 101 ILE A CA 1
ATOM 814 C C . ILE A 1 101 ? -10.199 9.869 14.084 1.00 96.88 101 ILE A C 1
ATOM 816 O O . ILE A 1 101 ? -9.780 10.925 13.619 1.00 96.88 101 ILE A O 1
ATOM 820 N N . CYS A 1 102 ? -10.823 8.975 13.333 1.00 95.12 102 CYS A N 1
ATOM 821 C CA . CYS A 1 102 ? -11.193 9.200 11.942 1.00 95.12 102 CYS A CA 1
ATOM 822 C C . CYS A 1 102 ? -12.716 9.255 11.809 1.00 95.12 102 CYS A C 1
ATOM 824 O O . CYS A 1 102 ? -13.448 8.672 12.613 1.00 95.12 102 CYS A O 1
ATOM 826 N N . GLN A 1 103 ? -13.180 9.971 10.790 1.00 92.94 103 GLN A N 1
ATOM 827 C CA . GLN A 1 103 ? -14.599 10.162 10.502 1.00 92.94 103 GLN A CA 1
ATOM 828 C C . GLN A 1 103 ? -14.953 9.578 9.134 1.00 92.94 103 GLN A C 1
ATOM 830 O O . GLN A 1 103 ? -14.135 9.601 8.213 1.00 92.94 103 GLN A O 1
ATOM 835 N N . SER A 1 104 ? -16.174 9.066 8.989 1.00 89.25 104 SER A N 1
ATOM 836 C CA . SER A 1 104 ? -16.676 8.565 7.705 1.00 89.25 104 SER A CA 1
ATOM 837 C C . SER A 1 104 ? -16.742 9.682 6.642 1.00 89.25 104 SER A C 1
ATOM 839 O O . SER A 1 104 ? -17.116 10.797 7.007 1.00 89.25 104 SER A O 1
ATOM 841 N N . PRO A 1 105 ? -16.505 9.415 5.336 1.00 89.19 105 PRO A N 1
ATOM 842 C CA . PRO A 1 105 ? -16.109 8.140 4.710 1.00 89.19 105 PRO A CA 1
ATOM 843 C C . PRO A 1 105 ? -14.727 7.654 5.144 1.00 89.19 105 PRO A C 1
ATOM 845 O O . PRO A 1 105 ? -13.785 8.434 5.159 1.00 89.19 105 PRO A O 1
ATOM 848 N N . PHE A 1 106 ? -14.593 6.353 5.405 1.00 91.19 106 PHE A N 1
ATOM 849 C CA . PHE A 1 106 ? -13.313 5.724 5.732 1.00 91.19 106 PHE A CA 1
ATOM 850 C C . PHE A 1 106 ? -12.568 5.335 4.453 1.00 91.19 106 PHE A C 1
ATOM 852 O O . PHE A 1 106 ? -12.971 4.409 3.760 1.00 91.19 106 PHE A O 1
ATOM 859 N N . LYS A 1 107 ? -11.489 6.058 4.130 1.00 90.94 107 LYS A N 1
ATOM 860 C CA . LYS A 1 107 ? -10.795 5.976 2.830 1.00 90.94 107 LYS A CA 1
ATOM 861 C C . LYS A 1 107 ? -9.569 5.058 2.837 1.00 90.94 107 LYS A C 1
ATOM 863 O O . LYS A 1 107 ? -8.584 5.345 2.167 1.00 90.94 107 LYS A O 1
ATOM 868 N N . VAL A 1 108 ? -9.593 3.978 3.618 1.00 93.62 108 VAL A N 1
ATOM 869 C CA . VAL A 1 108 ? -8.461 3.041 3.710 1.00 93.62 108 VAL A CA 1
ATOM 870 C C . VAL A 1 108 ? -8.787 1.748 2.985 1.00 93.62 108 VAL A C 1
ATOM 872 O O . VAL A 1 108 ? -9.738 1.046 3.321 1.00 93.62 108 VAL A O 1
ATOM 875 N N . TYR A 1 109 ? -7.956 1.420 2.002 1.00 96.31 109 TYR A N 1
ATOM 876 C CA . TYR A 1 109 ? -8.085 0.192 1.233 1.00 96.31 109 TYR A CA 1
ATOM 877 C C . TYR A 1 109 ? -7.651 -1.030 2.045 1.00 96.31 109 TYR A C 1
ATOM 879 O O . TYR A 1 109 ? -6.559 -1.046 2.615 1.00 96.31 109 TYR A O 1
ATOM 887 N N . ALA A 1 110 ? -8.487 -2.069 2.064 1.00 97.44 110 ALA A N 1
ATOM 888 C CA . ALA A 1 110 ? -8.183 -3.312 2.767 1.00 97.44 110 ALA A CA 1
ATOM 889 C C . ALA A 1 110 ? -7.730 -4.411 1.800 1.00 97.44 110 ALA A C 1
ATOM 891 O O . ALA A 1 110 ? -8.465 -4.806 0.897 1.00 97.44 110 ALA A O 1
ATOM 892 N N . TYR A 1 111 ? -6.533 -4.948 2.029 1.00 97.75 111 TYR A N 1
ATOM 893 C CA . TYR A 1 111 ? -6.073 -6.192 1.411 1.00 97.75 111 TYR A CA 1
ATOM 894 C C . TYR A 1 111 ? -6.634 -7.411 2.133 1.00 97.75 111 TYR A C 1
ATOM 896 O O . TYR A 1 111 ? -7.087 -8.352 1.491 1.00 97.75 111 TYR A O 1
ATOM 904 N N . LYS A 1 112 ? -6.641 -7.362 3.468 1.00 97.44 112 LYS A N 1
ATOM 905 C CA . LYS A 1 112 ? -7.368 -8.294 4.337 1.00 97.44 112 LYS A CA 1
ATOM 906 C C . LYS A 1 112 ? -8.187 -7.490 5.342 1.00 97.44 112 LYS A C 1
ATOM 908 O O . LYS A 1 112 ? -7.765 -6.407 5.759 1.00 97.44 112 LYS A O 1
ATOM 913 N N . LEU A 1 113 ? -9.353 -8.014 5.705 1.00 97.12 113 LEU A N 1
ATOM 914 C CA . LEU A 1 113 ? -10.292 -7.385 6.628 1.00 97.12 113 LEU A CA 1
ATOM 915 C C . LEU A 1 113 ? -10.862 -8.441 7.576 1.00 97.12 113 LEU A C 1
ATOM 917 O O . LEU A 1 113 ? -11.453 -9.419 7.125 1.00 97.12 113 LEU A O 1
ATOM 921 N N . GLU A 1 114 ? -10.702 -8.224 8.877 1.00 96.50 114 GLU A N 1
ATOM 922 C CA . GLU A 1 114 ? -11.111 -9.155 9.936 1.00 96.50 114 GLU A CA 1
ATOM 923 C C . GLU A 1 114 ? -11.781 -8.398 11.093 1.00 96.50 114 GLU A C 1
ATOM 925 O O . GLU A 1 114 ? -11.599 -7.191 11.238 1.00 96.50 114 GLU A O 1
ATOM 930 N N . GLY A 1 115 ? -12.541 -9.092 11.942 1.00 96.12 115 GLY A N 1
ATOM 931 C CA . GLY A 1 115 ? -13.152 -8.522 13.148 1.00 96.12 115 GLY A CA 1
ATOM 932 C C . GLY A 1 115 ? -14.674 -8.627 13.164 1.00 96.12 115 GLY A C 1
ATOM 933 O O . GLY A 1 115 ? -15.244 -9.605 12.687 1.00 96.12 115 GLY A O 1
ATOM 934 N N . ASN A 1 116 ? -15.345 -7.639 13.757 1.00 97.50 116 ASN A N 1
ATOM 935 C CA . ASN A 1 116 ? -16.789 -7.685 13.968 1.00 97.50 116 ASN A CA 1
ATOM 936 C C . ASN A 1 116 ? -17.568 -7.641 12.639 1.00 97.50 116 ASN A C 1
ATOM 938 O O . ASN A 1 116 ? -17.580 -6.624 11.942 1.00 97.50 116 ASN A O 1
ATOM 942 N N . GLU A 1 117 ? -18.275 -8.728 12.314 1.00 95.88 117 GLU A N 1
ATOM 943 C CA . GLU A 1 117 ? -19.006 -8.851 11.048 1.00 95.88 117 GLU A CA 1
ATOM 944 C C . GLU A 1 117 ? -20.086 -7.787 10.850 1.00 95.88 117 GLU A C 1
ATOM 946 O O . GLU A 1 117 ? -20.286 -7.318 9.730 1.00 95.88 117 GLU A O 1
ATOM 951 N N . THR A 1 118 ? -20.802 -7.413 11.912 1.00 94.69 118 THR A N 1
ATOM 952 C CA . THR A 1 118 ? -21.875 -6.414 11.836 1.00 94.69 118 THR A CA 1
ATOM 953 C C . THR A 1 118 ? -21.305 -5.054 11.450 1.00 94.69 118 THR A C 1
ATOM 955 O O . THR A 1 118 ? -21.822 -4.402 10.540 1.00 94.69 118 THR A O 1
ATOM 958 N N . LEU A 1 119 ? -20.195 -4.658 12.078 1.00 94.56 119 LEU A N 1
ATOM 959 C CA . LEU A 1 119 ? -19.482 -3.429 11.746 1.00 94.56 119 LEU A CA 1
ATOM 960 C C . LEU A 1 119 ? -18.950 -3.468 10.304 1.00 94.56 119 LEU A C 1
ATOM 962 O O . LEU A 1 119 ? -19.170 -2.526 9.546 1.00 94.56 119 LEU A O 1
ATOM 966 N N . ILE A 1 120 ? -18.334 -4.578 9.888 1.00 95.88 120 ILE A N 1
ATOM 967 C CA . ILE A 1 120 ? -17.836 -4.762 8.514 1.00 95.88 120 ILE A CA 1
ATOM 968 C C . ILE A 1 120 ? -18.974 -4.650 7.486 1.00 95.88 120 ILE A C 1
ATOM 970 O O . ILE A 1 120 ? -18.845 -3.932 6.490 1.00 95.88 120 ILE A O 1
ATOM 974 N N . LYS A 1 121 ? -20.109 -5.322 7.717 1.00 94.69 121 LYS A N 1
ATOM 975 C CA . LYS A 1 121 ? -21.289 -5.268 6.835 1.00 94.69 121 LYS A CA 1
ATOM 976 C C . LYS A 1 121 ? -21.835 -3.843 6.740 1.00 94.69 121 LYS A C 1
ATOM 978 O O . LYS A 1 121 ? -22.082 -3.375 5.632 1.00 94.69 121 LYS A O 1
ATOM 983 N N . LYS A 1 122 ? -21.944 -3.127 7.866 1.00 93.38 122 LYS A N 1
ATOM 984 C CA . LYS A 1 122 ? -22.385 -1.722 7.904 1.00 93.38 122 LYS A CA 1
ATOM 985 C C . LYS A 1 122 ? -21.474 -0.815 7.071 1.00 93.38 122 LYS A C 1
ATOM 987 O O . LYS A 1 122 ? -21.961 -0.065 6.227 1.00 93.38 122 LYS A O 1
ATOM 992 N N . LEU A 1 123 ? -20.160 -0.895 7.282 1.00 93.00 123 LEU A N 1
ATOM 993 C CA . LEU A 1 123 ? -19.194 -0.025 6.604 1.00 93.00 123 LEU A CA 1
ATOM 994 C C . LEU A 1 123 ? -19.112 -0.321 5.103 1.00 93.00 123 LEU A C 1
ATOM 996 O O . LEU A 1 123 ? -19.196 0.596 4.291 1.00 93.00 123 LEU A O 1
ATOM 1000 N N . THR A 1 124 ? -19.047 -1.597 4.720 1.00 93.62 124 THR A N 1
ATOM 1001 C CA . THR A 1 124 ? -19.010 -1.989 3.299 1.00 93.62 124 THR A CA 1
ATOM 1002 C C . THR A 1 124 ? -20.327 -1.715 2.567 1.00 93.62 124 THR A C 1
ATOM 1004 O O . THR A 1 124 ? -20.318 -1.457 1.365 1.00 93.62 124 THR A O 1
ATOM 1007 N N . PHE A 1 125 ? -21.468 -1.732 3.263 1.00 92.56 125 PHE A N 1
ATOM 1008 C CA . PHE A 1 125 ? -22.745 -1.301 2.691 1.00 92.56 125 PHE A CA 1
ATOM 1009 C C . PHE A 1 125 ? -22.772 0.210 2.430 1.00 92.56 125 PHE A C 1
ATOM 1011 O O . PHE A 1 125 ? -23.209 0.634 1.361 1.00 92.56 125 PHE A O 1
ATOM 1018 N N . SER A 1 126 ? -22.247 1.013 3.361 1.00 91.38 126 SER A N 1
ATOM 1019 C CA . SER A 1 126 ? -22.100 2.464 3.181 1.00 91.38 126 SER A CA 1
ATOM 1020 C C . SER A 1 126 ? -21.215 2.804 1.975 1.00 91.38 126 SER A C 1
ATOM 1022 O O . SER A 1 126 ? -21.606 3.615 1.137 1.00 91.38 126 SER A O 1
ATOM 1024 N N . GLU A 1 127 ? -20.078 2.115 1.818 1.00 92.69 127 GLU A N 1
ATOM 1025 C CA . GLU A 1 127 ? -19.226 2.229 0.622 1.00 92.69 127 GLU A CA 1
ATOM 1026 C C . GLU A 1 127 ? -19.991 1.907 -0.662 1.00 92.69 127 GLU A C 1
ATOM 1028 O O . GLU A 1 127 ? -19.935 2.666 -1.628 1.00 92.69 127 GLU A O 1
ATOM 1033 N N . LYS A 1 128 ? -20.760 0.809 -0.660 1.00 91.44 128 LYS A N 1
ATOM 1034 C CA . LYS A 1 128 ? -21.547 0.381 -1.821 1.00 91.44 128 LYS A CA 1
ATOM 1035 C C . LYS A 1 128 ? -22.554 1.449 -2.253 1.00 91.44 128 LYS A C 1
ATOM 1037 O O . LYS A 1 128 ? -22.683 1.686 -3.449 1.00 91.44 128 LYS A O 1
ATOM 1042 N N . ILE A 1 129 ? -23.243 2.096 -1.307 1.00 91.81 129 ILE A N 1
ATOM 1043 C CA . ILE A 1 129 ? -24.175 3.199 -1.605 1.00 91.81 129 ILE A CA 1
ATOM 1044 C C . ILE A 1 129 ? -23.443 4.370 -2.276 1.00 91.81 129 ILE A C 1
ATOM 1046 O O . ILE A 1 129 ? -23.995 5.007 -3.168 1.00 91.81 129 ILE A O 1
ATOM 1050 N N . ARG A 1 130 ? -22.196 4.635 -1.873 1.00 89.25 130 ARG A N 1
ATOM 1051 C CA . ARG A 1 130 ? -21.369 5.738 -2.387 1.00 89.25 130 ARG A CA 1
ATOM 1052 C C . ARG A 1 130 ? -20.603 5.396 -3.669 1.00 89.25 130 ARG A C 1
ATOM 1054 O O . ARG A 1 130 ? -19.947 6.268 -4.226 1.00 89.25 130 ARG A O 1
ATOM 1061 N N . GLY A 1 131 ? -20.666 4.148 -4.140 1.00 90.06 131 GLY A N 1
ATOM 1062 C CA . GLY A 1 131 ? -19.851 3.675 -5.263 1.00 90.06 131 GLY A CA 1
ATOM 1063 C C . GLY A 1 131 ? -18.356 3.566 -4.933 1.00 90.06 131 GLY A C 1
ATOM 1064 O O . GLY A 1 131 ? -17.522 3.544 -5.835 1.00 90.06 131 GLY A O 1
ATOM 1065 N N . GLU A 1 132 ? -18.008 3.502 -3.649 1.00 91.50 132 GLU A N 1
ATOM 1066 C CA . GLU A 1 132 ? -16.634 3.415 -3.153 1.00 91.50 132 GLU A CA 1
ATOM 1067 C C . GLU A 1 132 ? -16.237 1.949 -2.908 1.00 91.50 132 GLU A C 1
ATOM 1069 O O . GLU A 1 132 ? -17.090 1.074 -2.734 1.00 91.50 132 GLU A O 1
ATOM 1074 N N . ARG A 1 133 ? -14.928 1.656 -2.914 1.00 91.62 133 ARG A N 1
ATOM 1075 C CA . ARG A 1 133 ? -14.395 0.293 -2.717 1.00 91.62 133 ARG A CA 1
ATOM 1076 C C . ARG A 1 133 ? -13.168 0.248 -1.801 1.00 91.62 133 ARG A C 1
ATOM 1078 O O . ARG A 1 133 ? -12.181 -0.398 -2.137 1.00 91.62 133 ARG A O 1
ATOM 1085 N N . TYR A 1 134 ? -13.210 0.949 -0.669 1.00 95.12 134 TYR A N 1
ATOM 1086 C CA . TYR A 1 134 ? -12.079 1.022 0.261 1.00 95.12 134 TYR A CA 1
ATOM 1087 C C . TYR A 1 134 ? -11.905 -0.290 1.035 1.00 95.12 134 TYR A C 1
ATOM 1089 O O . TYR A 1 134 ? -11.113 -1.150 0.640 1.00 95.12 134 TYR A O 1
ATOM 1097 N N . PHE A 1 135 ? -12.689 -0.512 2.087 1.00 95.31 135 PHE A N 1
ATOM 1098 C CA . PHE A 1 135 ? -12.685 -1.771 2.812 1.00 95.31 135 PHE A CA 1
ATOM 1099 C C . PHE A 1 135 ? -13.089 -2.908 1.889 1.00 95.31 135 PHE A C 1
ATOM 1101 O O . PHE A 1 135 ? -12.388 -3.906 1.830 1.00 95.31 135 PHE A O 1
ATOM 1108 N N . SER A 1 136 ? -14.149 -2.758 1.094 1.00 95.50 136 SER A N 1
ATOM 1109 C CA . SER A 1 136 ? -14.656 -3.830 0.225 1.00 95.50 136 SER A CA 1
ATOM 1110 C C . SER A 1 136 ? -13.681 -4.341 -0.852 1.00 95.50 136 SER A C 1
ATOM 1112 O O . SER A 1 136 ? -13.967 -5.381 -1.455 1.00 95.50 136 SER A O 1
ATOM 1114 N N . LEU A 1 137 ? -12.518 -3.703 -1.050 1.00 96.62 137 LEU A N 1
ATOM 1115 C CA . LEU A 1 137 ? -11.414 -4.237 -1.852 1.00 96.62 137 LEU A CA 1
ATOM 1116 C C . LEU A 1 137 ? -10.993 -5.649 -1.414 1.00 96.62 137 LEU A C 1
ATOM 1118 O O . LEU A 1 137 ? -10.679 -6.460 -2.284 1.00 96.62 137 LEU A O 1
ATOM 1122 N N . TYR A 1 138 ? -11.052 -5.981 -0.115 1.00 96.31 138 TYR A N 1
ATOM 1123 C CA . TYR A 1 138 ? -10.584 -7.280 0.403 1.00 96.31 138 TYR A CA 1
ATOM 1124 C C . TYR A 1 138 ? -11.239 -8.473 -0.313 1.00 96.31 138 TYR A C 1
ATOM 1126 O O . TYR A 1 138 ? -10.634 -9.530 -0.455 1.00 96.31 138 TYR A O 1
ATOM 1134 N N . LYS A 1 139 ? -12.464 -8.294 -0.827 1.00 95.81 139 LYS A N 1
ATOM 1135 C CA . LYS A 1 139 ? -13.225 -9.321 -1.556 1.00 95.81 139 LYS A CA 1
ATOM 1136 C C . LYS A 1 139 ? -12.608 -9.703 -2.908 1.00 95.81 139 LYS A C 1
ATOM 1138 O O . LYS A 1 139 ? -12.980 -10.722 -3.475 1.00 95.81 139 LYS A O 1
ATOM 1143 N N . TYR A 1 140 ? -11.695 -8.887 -3.427 1.00 95.81 140 TYR A N 1
ATOM 1144 C CA . TYR A 1 140 ? -11.050 -9.041 -4.736 1.00 95.81 140 TYR A CA 1
ATOM 1145 C C . TYR A 1 140 ? -9.559 -9.388 -4.611 1.00 95.81 140 TYR A C 1
ATOM 1147 O O . TYR A 1 140 ? -8.855 -9.571 -5.614 1.00 95.81 140 TYR A O 1
ATOM 1155 N N . MET A 1 141 ? -9.082 -9.492 -3.371 1.00 97.56 141 MET A N 1
ATOM 1156 C CA . MET A 1 141 ? -7.706 -9.785 -3.017 1.00 97.56 141 MET A CA 1
ATOM 1157 C C . MET A 1 141 ? -7.576 -11.267 -2.684 1.00 97.56 141 MET A C 1
ATOM 1159 O O . MET A 1 141 ? -8.087 -11.744 -1.678 1.00 97.56 141 MET A O 1
ATOM 1163 N N . THR A 1 142 ? -6.895 -12.007 -3.557 1.00 97.56 142 THR A N 1
ATOM 1164 C CA . THR A 1 142 ? -6.513 -13.398 -3.294 1.00 97.56 142 THR A CA 1
ATOM 1165 C C . THR A 1 142 ? -5.235 -13.434 -2.462 1.0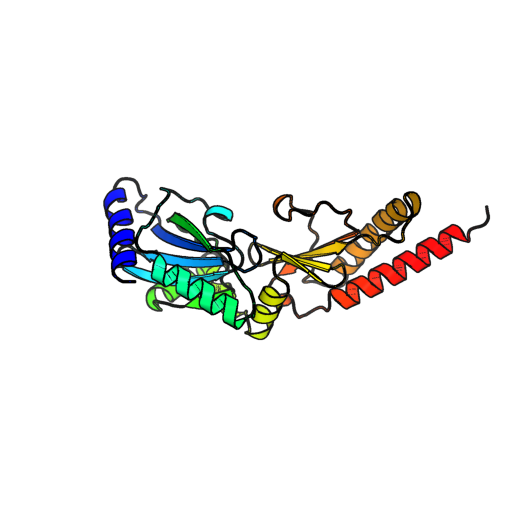0 97.56 142 THR A C 1
ATOM 1167 O O . THR A 1 142 ? -4.455 -12.477 -2.476 1.00 97.56 142 THR A O 1
ATOM 1170 N N . GLU A 1 143 ? -4.972 -14.556 -1.790 1.00 96.44 143 GLU A N 1
ATOM 1171 C CA . GLU A 1 143 ? -3.728 -14.738 -1.030 1.00 96.44 143 GLU A CA 1
ATOM 1172 C C . GLU A 1 143 ? -2.489 -14.535 -1.913 1.00 96.44 143 GLU A C 1
ATOM 1174 O O . GLU A 1 143 ? -1.528 -13.894 -1.507 1.00 96.44 143 GLU A O 1
ATOM 1179 N N . GLU A 1 144 ? -2.545 -14.985 -3.167 1.00 97.81 144 GLU A N 1
ATOM 1180 C CA . GLU A 1 144 ? -1.472 -14.791 -4.143 1.00 97.81 144 GLU A CA 1
ATOM 1181 C C . GLU A 1 144 ? -1.177 -13.304 -4.407 1.00 97.81 144 GLU A C 1
ATOM 1183 O O . GLU A 1 144 ? -0.015 -12.893 -4.406 1.00 97.81 144 GLU A O 1
ATOM 1188 N N . LYS A 1 145 ? -2.217 -12.470 -4.570 1.00 97.56 145 LYS A N 1
ATOM 1189 C CA . LYS A 1 145 ? -2.053 -11.017 -4.747 1.00 97.56 145 LYS A CA 1
ATOM 1190 C C . LYS A 1 145 ? -1.450 -10.380 -3.500 1.00 97.56 145 LYS A C 1
ATOM 1192 O O . LYS A 1 145 ? -0.545 -9.555 -3.620 1.00 97.56 145 LYS A O 1
ATOM 1197 N N . VAL A 1 146 ? -1.919 -10.769 -2.313 1.00 97.62 146 VAL A N 1
ATOM 1198 C CA . VAL A 1 146 ? -1.374 -10.262 -1.045 1.00 97.62 146 VAL A CA 1
ATOM 1199 C C . VAL A 1 146 ? 0.102 -10.641 -0.909 1.00 97.62 146 VAL A C 1
ATOM 1201 O O . VAL A 1 146 ? 0.932 -9.766 -0.662 1.00 97.62 146 VAL A O 1
ATOM 1204 N N . ASN A 1 147 ? 0.446 -11.902 -1.171 1.00 97.25 147 ASN A N 1
ATOM 1205 C CA . ASN A 1 147 ? 1.820 -12.401 -1.147 1.00 97.25 147 ASN A CA 1
ATOM 1206 C C . ASN A 1 147 ? 2.714 -11.643 -2.130 1.00 97.25 147 ASN A C 1
ATOM 1208 O O . ASN A 1 147 ? 3.832 -11.261 -1.781 1.00 97.25 147 ASN A O 1
ATOM 1212 N N . PHE A 1 148 ? 2.229 -11.383 -3.347 1.00 97.19 148 PHE A N 1
ATOM 1213 C CA . PHE A 1 148 ? 2.962 -10.596 -4.334 1.00 97.19 148 PHE A CA 1
ATOM 1214 C C . PHE A 1 148 ? 3.252 -9.179 -3.832 1.00 97.19 148 PHE A C 1
ATOM 1216 O O . PHE A 1 148 ? 4.388 -8.711 -3.946 1.00 97.19 148 PHE A O 1
ATOM 1223 N N . ILE A 1 149 ? 2.249 -8.503 -3.265 1.00 97.06 149 ILE A N 1
ATOM 1224 C CA . ILE A 1 149 ? 2.386 -7.135 -2.752 1.00 97.06 149 ILE A CA 1
ATOM 1225 C C . ILE A 1 149 ? 3.379 -7.098 -1.606 1.00 97.06 149 ILE A C 1
ATOM 1227 O O . ILE A 1 149 ? 4.309 -6.304 -1.656 1.00 97.06 149 ILE A O 1
ATOM 1231 N N . VAL A 1 150 ? 3.222 -7.971 -0.612 1.00 97.19 150 VAL A N 1
ATOM 1232 C CA . VAL A 1 150 ? 4.126 -8.054 0.540 1.00 97.19 150 VAL A CA 1
ATOM 1233 C C . VAL A 1 150 ? 5.553 -8.334 0.082 1.00 97.19 150 VAL A C 1
ATOM 1235 O O . VAL A 1 150 ? 6.485 -7.624 0.457 1.00 97.19 150 VAL A O 1
ATOM 1238 N N . LYS A 1 151 ? 5.732 -9.317 -0.808 1.00 95.56 151 LYS A N 1
ATOM 1239 C CA . LYS A 1 151 ? 7.050 -9.668 -1.333 1.00 95.56 151 LYS A CA 1
ATOM 1240 C C . LYS A 1 151 ? 7.688 -8.516 -2.095 1.00 95.56 151 LYS A C 1
ATOM 1242 O O . LYS A 1 151 ? 8.908 -8.454 -2.095 1.00 95.56 151 LYS A O 1
ATOM 1247 N N . ASN A 1 152 ? 6.935 -7.622 -2.730 1.00 95.69 152 ASN A N 1
ATOM 1248 C CA . ASN A 1 152 ? 7.482 -6.507 -3.510 1.00 95.69 152 ASN A CA 1
ATOM 1249 C C . ASN A 1 152 ? 7.263 -5.132 -2.852 1.00 95.69 152 ASN A C 1
ATOM 1251 O O . ASN A 1 152 ? 7.497 -4.110 -3.492 1.00 95.69 152 ASN A O 1
ATOM 1255 N N . TYR A 1 153 ? 6.842 -5.083 -1.587 1.00 96.31 153 TYR A N 1
ATOM 1256 C CA . TYR A 1 153 ? 6.395 -3.853 -0.939 1.00 96.31 153 TYR A CA 1
ATOM 1257 C C . TYR A 1 153 ? 7.518 -2.812 -0.858 1.00 96.31 153 TYR A C 1
ATOM 1259 O O . TYR A 1 153 ? 8.538 -3.049 -0.212 1.00 96.31 153 TYR A O 1
ATOM 1267 N N . LYS A 1 154 ? 7.334 -1.678 -1.552 1.00 95.06 154 LYS A N 1
ATOM 1268 C CA . LYS A 1 154 ? 8.235 -0.511 -1.562 1.00 95.06 154 LYS A CA 1
ATOM 1269 C C . LYS A 1 154 ? 9.715 -0.882 -1.746 1.00 95.06 154 LYS A C 1
ATOM 1271 O O . LYS A 1 154 ? 10.599 -0.291 -1.126 1.00 95.06 154 LYS A O 1
ATOM 1276 N N . LYS A 1 155 ? 10.008 -1.851 -2.622 1.00 93.12 155 LYS A N 1
ATOM 1277 C CA . LYS A 1 155 ? 11.379 -2.314 -2.878 1.00 93.12 155 LYS A CA 1
ATOM 1278 C C . LYS A 1 155 ? 11.668 -2.535 -4.356 1.00 93.12 155 LYS A C 1
ATOM 1280 O O . LYS A 1 155 ? 10.769 -2.759 -5.165 1.00 93.12 155 LYS A O 1
ATOM 1285 N N . TRP A 1 156 ? 12.953 -2.481 -4.698 1.00 94.75 156 TRP A N 1
ATOM 1286 C CA . TRP A 1 156 ? 13.436 -2.782 -6.043 1.00 94.75 156 TRP A CA 1
ATOM 1287 C C . TRP A 1 156 ? 13.518 -4.291 -6.265 1.00 94.75 156 TRP A C 1
ATOM 1289 O O . TRP A 1 156 ? 14.065 -5.025 -5.444 1.00 94.75 156 TRP A O 1
ATOM 1299 N N . ASN A 1 157 ? 13.032 -4.733 -7.416 1.00 94.38 157 ASN A N 1
ATOM 1300 C CA . ASN A 1 157 ? 13.171 -6.082 -7.932 1.00 94.38 157 ASN A CA 1
ATOM 1301 C C . ASN A 1 157 ? 13.592 -5.986 -9.402 1.00 94.38 157 ASN A C 1
ATOM 1303 O O . ASN A 1 157 ? 12.818 -5.528 -10.237 1.00 94.38 157 ASN A O 1
ATOM 1307 N N . SER A 1 158 ? 14.838 -6.352 -9.709 1.00 91.88 158 SER A N 1
ATOM 1308 C CA . SER A 1 158 ? 15.374 -6.342 -11.080 1.00 91.88 158 SER A CA 1
ATOM 1309 C C . SER A 1 158 ? 15.103 -5.039 -11.850 1.00 91.88 158 SER A C 1
ATOM 1311 O O . SER A 1 158 ? 14.693 -5.076 -13.005 1.00 91.88 158 SER A O 1
ATOM 1313 N N . ASN A 1 159 ? 15.351 -3.882 -11.215 1.00 96.25 159 ASN A N 1
ATOM 1314 C CA . ASN A 1 159 ? 15.127 -2.530 -11.765 1.00 96.25 159 ASN A CA 1
ATOM 1315 C C . ASN A 1 159 ? 13.658 -2.100 -11.928 1.00 96.25 159 ASN A C 1
ATOM 1317 O O . ASN A 1 159 ? 13.388 -1.046 -12.506 1.00 96.25 159 ASN A O 1
ATOM 1321 N N . VAL A 1 160 ? 12.721 -2.860 -11.362 1.00 97.50 160 VAL A N 1
ATOM 1322 C CA . VAL A 1 160 ? 11.319 -2.468 -11.210 1.00 97.50 160 VAL A CA 1
ATOM 1323 C C . VAL A 1 160 ? 11.033 -2.217 -9.735 1.00 97.50 160 VAL A C 1
ATOM 1325 O O . VAL A 1 160 ? 11.377 -3.035 -8.886 1.00 97.50 160 VAL A O 1
ATOM 1328 N N . PHE A 1 161 ? 10.426 -1.082 -9.411 1.00 97.31 161 PHE A N 1
ATOM 1329 C CA . PHE A 1 161 ? 10.006 -0.749 -8.052 1.00 97.31 161 PHE A CA 1
ATOM 1330 C C . PHE A 1 161 ? 8.489 -0.719 -7.970 1.00 97.31 161 PHE A C 1
ATOM 1332 O O . PHE A 1 161 ? 7.829 -0.124 -8.823 1.00 97.31 161 PHE A O 1
ATOM 1339 N N . PHE A 1 162 ? 7.949 -1.350 -6.932 1.00 96.75 162 PHE A N 1
ATOM 1340 C CA . PHE A 1 162 ? 6.516 -1.420 -6.684 1.00 96.75 162 PHE A CA 1
ATOM 1341 C C . PHE A 1 162 ? 6.187 -0.550 -5.479 1.00 96.75 162 PHE A C 1
ATOM 1343 O O . PHE A 1 162 ? 6.716 -0.757 -4.388 1.00 96.75 162 PHE A O 1
ATOM 1350 N N . TYR A 1 163 ? 5.292 0.413 -5.670 1.00 96.81 163 TYR A N 1
ATOM 1351 C CA . TYR A 1 163 ? 4.829 1.311 -4.621 1.00 96.81 163 TYR A CA 1
ATOM 1352 C C . TYR A 1 163 ? 3.309 1.201 -4.472 1.00 96.81 163 TYR A C 1
ATOM 1354 O O . TYR A 1 163 ? 2.569 1.892 -5.183 1.00 96.81 163 TYR A O 1
ATOM 1362 N N . PRO A 1 164 ? 2.831 0.292 -3.602 1.00 96.12 164 PRO A N 1
ATOM 1363 C CA . PRO A 1 164 ? 1.419 0.190 -3.265 1.00 96.12 164 PRO A CA 1
ATOM 1364 C C . PRO A 1 164 ? 0.966 1.435 -2.499 1.00 96.12 164 PRO A C 1
ATOM 1366 O O . PRO A 1 164 ? 1.600 1.806 -1.515 1.00 96.12 164 PRO A O 1
ATOM 1369 N N . PHE A 1 165 ? -0.108 2.066 -2.964 1.00 94.31 165 PHE A N 1
ATOM 1370 C CA . PHE A 1 165 ? -0.694 3.267 -2.375 1.00 94.31 165 PHE A CA 1
ATOM 1371 C C . PHE A 1 165 ? -2.151 3.400 -2.823 1.00 94.31 165 PHE A C 1
ATOM 1373 O O . PHE A 1 165 ? -2.446 3.289 -4.013 1.00 94.31 165 PHE A O 1
ATOM 1380 N N . ASN A 1 166 ? -3.061 3.650 -1.885 1.00 91.44 166 ASN A N 1
ATOM 1381 C CA . ASN A 1 166 ? -4.455 4.012 -2.133 1.00 91.44 166 ASN A CA 1
ATOM 1382 C C . ASN A 1 166 ? -5.215 3.048 -3.075 1.00 91.44 166 ASN A C 1
ATOM 1384 O O . ASN A 1 166 ? -5.904 3.474 -4.001 1.00 91.44 166 ASN A O 1
ATOM 1388 N N . GLY A 1 167 ? -5.071 1.734 -2.856 1.00 92.81 167 GLY A N 1
ATOM 1389 C CA . GLY A 1 167 ? -5.742 0.697 -3.661 1.00 92.81 167 GLY A CA 1
ATOM 1390 C C . GLY A 1 167 ? -5.118 0.463 -5.043 1.00 92.81 167 GLY A C 1
ATOM 1391 O O . GLY A 1 167 ? -5.622 -0.325 -5.847 1.00 92.81 167 GLY A O 1
ATOM 1392 N N . GLU A 1 168 ? -3.998 1.116 -5.321 1.00 95.75 168 GLU A N 1
ATOM 1393 C CA . GLU A 1 168 ? -3.256 1.032 -6.570 1.00 95.75 168 GLU A CA 1
ATOM 1394 C C . GLU A 1 168 ? -1.799 0.657 -6.285 1.00 95.75 168 GLU A C 1
ATOM 1396 O O . GLU A 1 168 ? -1.319 0.708 -5.151 1.00 95.75 168 GLU A O 1
ATOM 1401 N N . VAL A 1 169 ? -1.074 0.261 -7.324 1.00 97.12 169 VAL A N 1
ATOM 1402 C CA . VAL A 1 169 ? 0.370 0.051 -7.263 1.00 97.12 169 VAL A CA 1
ATOM 1403 C C . VAL A 1 169 ? 1.009 0.881 -8.360 1.00 97.12 169 VAL A C 1
ATOM 1405 O O . VAL A 1 169 ? 0.736 0.689 -9.547 1.00 97.12 169 VAL A O 1
ATOM 1408 N N . ASN A 1 170 ? 1.872 1.812 -7.960 1.00 97.50 170 ASN A N 1
ATOM 1409 C CA . ASN A 1 170 ? 2.732 2.510 -8.898 1.00 97.50 170 ASN A CA 1
ATOM 1410 C C . ASN A 1 170 ? 3.929 1.610 -9.223 1.00 97.50 170 ASN A C 1
ATOM 1412 O O . ASN A 1 170 ? 4.628 1.138 -8.326 1.00 97.50 170 ASN A O 1
ATOM 1416 N N . ILE A 1 171 ? 4.151 1.373 -10.509 1.00 97.38 171 ILE A N 1
ATOM 1417 C CA . ILE A 1 171 ? 5.215 0.528 -11.040 1.00 97.38 171 ILE A CA 1
ATOM 1418 C C . ILE A 1 171 ? 6.243 1.433 -11.695 1.00 97.38 171 ILE A C 1
ATOM 1420 O O . ILE A 1 171 ? 5.947 2.083 -12.697 1.00 97.38 171 ILE A O 1
ATOM 1424 N N . VAL A 1 172 ? 7.447 1.483 -11.141 1.00 97.38 172 VAL A N 1
ATOM 1425 C CA . VAL A 1 172 ? 8.519 2.361 -11.614 1.00 97.38 172 VAL A CA 1
ATOM 1426 C C . VAL A 1 172 ? 9.584 1.527 -12.304 1.00 97.38 172 VAL A C 1
ATOM 1428 O O . VAL A 1 172 ? 10.120 0.589 -11.720 1.00 97.38 172 VAL A O 1
ATOM 1431 N N . PHE A 1 173 ? 9.930 1.899 -13.530 1.00 97.38 173 PHE A N 1
ATOM 1432 C CA . PHE A 1 173 ? 11.049 1.327 -14.271 1.00 97.38 173 PHE A CA 1
ATOM 1433 C C . PHE A 1 173 ? 12.279 2.215 -14.093 1.00 97.38 173 PHE A C 1
ATOM 1435 O O . PHE A 1 173 ? 12.227 3.420 -14.354 1.00 97.38 173 PHE A O 1
ATOM 1442 N N . LEU A 1 174 ? 13.389 1.636 -13.634 1.00 96.62 174 LEU A N 1
ATOM 1443 C CA . LEU A 1 174 ? 14.647 2.354 -13.442 1.00 96.62 174 LEU A CA 1
ATOM 1444 C C . LEU A 1 174 ? 15.335 2.626 -14.783 1.00 96.62 174 LEU A C 1
ATOM 1446 O O . LEU A 1 174 ? 15.319 1.788 -15.680 1.00 96.62 174 LEU A O 1
ATOM 1450 N N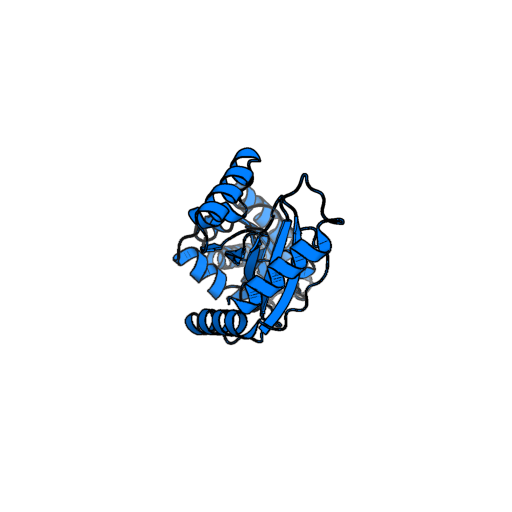 . MET A 1 175 ? 16.003 3.772 -14.904 1.00 95.88 175 MET A N 1
ATOM 1451 C CA . MET A 1 175 ? 16.897 4.024 -16.033 1.00 95.88 175 MET A CA 1
ATOM 1452 C C . MET A 1 175 ? 18.146 3.122 -15.946 1.00 95.88 175 MET A C 1
ATOM 1454 O O . MET A 1 175 ? 18.841 3.166 -14.923 1.00 95.88 175 MET A O 1
ATOM 1458 N N . PRO A 1 176 ? 18.500 2.356 -16.996 1.00 94.75 176 PRO A N 1
ATOM 1459 C CA . PRO A 1 176 ? 19.729 1.570 -17.012 1.00 94.75 176 PRO A CA 1
ATOM 1460 C C . PRO A 1 176 ? 20.980 2.421 -16.767 1.00 94.75 176 PRO A C 1
ATOM 1462 O O . PRO A 1 176 ? 21.177 3.479 -17.369 1.00 94.75 176 PRO A O 1
ATOM 1465 N N . LYS A 1 177 ? 21.879 1.929 -15.905 1.00 93.00 177 LYS A N 1
ATOM 1466 C CA . LYS A 1 177 ? 23.148 2.616 -15.600 1.00 93.00 177 LYS A CA 1
ATOM 1467 C C . LYS A 1 177 ? 24.107 2.660 -16.792 1.00 93.00 177 LYS A C 1
ATOM 1469 O O . LYS A 1 177 ? 24.909 3.585 -16.851 1.00 93.00 177 LYS A O 1
ATOM 1474 N N . LYS A 1 178 ? 23.992 1.695 -17.718 1.00 93.62 178 LYS A N 1
ATOM 1475 C CA . LYS A 1 178 ? 24.838 1.567 -18.916 1.00 93.62 178 LYS A CA 1
ATOM 1476 C C . LYS A 1 178 ? 24.731 2.753 -19.877 1.00 93.62 178 LYS A C 1
ATOM 1478 O O . LYS A 1 178 ? 25.659 2.983 -20.636 1.00 93.62 178 LYS A O 1
ATOM 1483 N N . TYR A 1 179 ? 23.628 3.500 -19.836 1.00 94.12 179 TYR A N 1
ATOM 1484 C CA . TYR A 1 179 ? 23.430 4.623 -20.741 1.00 94.12 179 TYR A CA 1
ATOM 1485 C C . TYR A 1 179 ? 24.306 5.824 -20.372 1.00 94.12 179 TYR A C 1
ATOM 1487 O O . TYR A 1 179 ? 24.332 6.276 -19.215 1.00 94.12 179 TYR A O 1
ATOM 1495 N N . SER A 1 180 ? 24.967 6.380 -21.385 1.00 93.62 180 SER A N 1
ATOM 1496 C CA . SER A 1 180 ? 25.636 7.679 -21.325 1.00 93.62 180 SER A CA 1
ATOM 1497 C C . SER A 1 180 ? 24.632 8.810 -21.041 1.00 93.62 180 SER A C 1
ATOM 1499 O O . SER A 1 180 ? 23.417 8.605 -20.992 1.00 93.62 180 SER A O 1
ATOM 1501 N N . PHE A 1 181 ? 25.115 10.033 -20.812 1.00 90.12 181 PHE A N 1
ATOM 1502 C CA . PHE A 1 181 ? 24.223 11.167 -20.553 1.00 90.12 181 PHE A CA 1
ATOM 1503 C C . PHE A 1 181 ? 23.268 11.450 -21.728 1.00 90.12 181 PHE A C 1
ATOM 1505 O O . PHE A 1 181 ? 22.067 11.612 -21.499 1.00 90.12 181 PHE A O 1
ATOM 1512 N N . SER A 1 182 ? 23.775 11.441 -22.966 1.00 89.00 182 SER A N 1
ATOM 1513 C CA . SER A 1 182 ? 22.969 11.632 -24.181 1.00 89.00 182 SER A CA 1
ATOM 1514 C C . SER A 1 182 ? 21.971 10.489 -24.374 1.00 89.00 182 SER A C 1
ATOM 1516 O O . SER A 1 182 ? 20.778 10.737 -24.548 1.00 89.00 182 SER A O 1
ATOM 1518 N N . GLN A 1 183 ? 22.419 9.241 -24.214 1.00 94.06 183 GLN A N 1
ATOM 1519 C CA . GLN A 1 183 ? 21.558 8.059 -24.303 1.00 94.06 183 GLN A CA 1
ATOM 1520 C C . GLN A 1 183 ? 20.442 8.076 -23.253 1.00 94.06 183 GLN A C 1
ATOM 1522 O O . GLN A 1 183 ? 19.319 7.684 -23.545 1.00 94.06 183 GLN A O 1
ATOM 1527 N N . LYS A 1 184 ? 20.696 8.581 -22.037 1.00 94.19 184 LYS A N 1
ATOM 1528 C CA . LYS A 1 184 ? 19.651 8.727 -21.009 1.00 94.19 184 LYS A CA 1
ATOM 1529 C C . LYS A 1 184 ? 18.564 9.719 -21.417 1.00 94.19 184 LYS A C 1
ATOM 1531 O O . LYS A 1 184 ? 17.414 9.507 -21.046 1.00 94.19 184 LYS A O 1
ATOM 1536 N N . ALA A 1 185 ? 18.908 10.802 -22.119 1.00 91.94 185 ALA A N 1
ATOM 1537 C CA . ALA A 1 185 ? 17.922 11.751 -22.639 1.00 91.94 185 ALA A CA 1
ATOM 1538 C C . ALA A 1 185 ? 17.056 11.099 -23.727 1.00 91.94 185 ALA A C 1
ATOM 1540 O O . ALA A 1 185 ? 15.835 11.077 -23.591 1.00 91.94 185 ALA A O 1
ATOM 1541 N N . LEU A 1 186 ? 17.693 10.459 -24.712 1.00 92.94 186 LEU A N 1
ATOM 1542 C CA . LEU A 1 186 ? 17.019 9.691 -25.766 1.00 92.94 186 LEU A CA 1
ATOM 1543 C C . LEU A 1 186 ? 16.104 8.600 -25.187 1.00 92.94 186 LEU A C 1
ATOM 1545 O O . LEU A 1 186 ? 14.929 8.518 -25.536 1.00 92.94 186 LEU A O 1
ATOM 1549 N N . ALA A 1 187 ? 16.607 7.809 -24.237 1.00 95.31 187 ALA A N 1
ATOM 1550 C CA . ALA A 1 187 ? 15.845 6.755 -23.573 1.00 95.31 187 ALA A CA 1
ATOM 1551 C C . ALA A 1 187 ? 14.615 7.292 -22.827 1.00 95.31 187 ALA A C 1
ATOM 1553 O O . ALA A 1 187 ? 13.587 6.619 -22.794 1.00 95.31 187 ALA A O 1
ATOM 1554 N N . THR A 1 188 ? 14.689 8.490 -22.233 1.00 93.12 188 THR A N 1
ATOM 1555 C CA . THR A 1 188 ? 13.527 9.124 -21.589 1.00 93.12 188 THR A CA 1
ATOM 1556 C C . THR A 1 188 ? 12.437 9.456 -22.613 1.00 93.12 188 THR A C 1
ATOM 1558 O O . THR A 1 188 ? 11.276 9.129 -22.371 1.00 93.12 188 THR A O 1
ATOM 1561 N N . GLU A 1 189 ? 12.798 10.029 -23.762 1.00 92.31 189 GLU A N 1
ATOM 1562 C CA . GLU A 1 189 ? 11.835 10.371 -24.820 1.00 92.31 189 GLU A CA 1
ATOM 1563 C C . GLU A 1 189 ? 11.202 9.122 -25.446 1.00 92.31 189 GLU A C 1
ATOM 1565 O O . GLU A 1 189 ? 9.977 8.985 -25.492 1.00 92.31 189 GLU A O 1
ATOM 1570 N N . ILE A 1 190 ? 12.027 8.143 -25.835 1.00 94.06 190 ILE A N 1
ATOM 1571 C CA . ILE A 1 190 ? 11.549 6.860 -26.373 1.00 94.06 190 ILE A CA 1
ATOM 1572 C C . ILE A 1 190 ? 10.672 6.145 -25.333 1.00 94.06 190 ILE A C 1
ATOM 1574 O O . ILE A 1 190 ? 9.615 5.597 -25.658 1.00 94.06 190 ILE A O 1
ATOM 1578 N N . GLY A 1 191 ? 11.078 6.187 -24.062 1.00 93.75 191 GLY A N 1
ATOM 1579 C CA . GLY A 1 191 ? 10.317 5.629 -22.953 1.00 93.75 191 GLY A CA 1
ATOM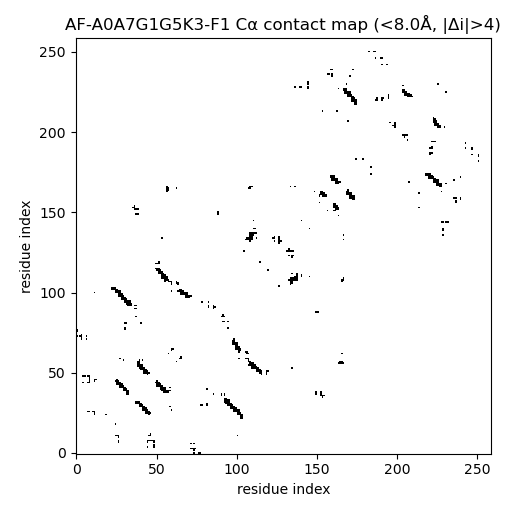 1580 C C . GLY A 1 191 ? 8.946 6.283 -22.782 1.00 93.75 191 GLY A C 1
ATOM 1581 O O . GLY A 1 191 ? 7.967 5.581 -22.538 1.00 93.75 191 GLY A O 1
ATOM 1582 N N . SER A 1 192 ? 8.832 7.597 -22.976 1.00 92.25 192 SER A N 1
ATOM 1583 C CA . SER A 1 192 ? 7.541 8.295 -22.959 1.00 92.25 192 SER A CA 1
ATOM 1584 C C . SER A 1 192 ? 6.594 7.752 -24.038 1.00 92.25 192 SER A C 1
ATOM 1586 O O . SER A 1 192 ? 5.458 7.375 -23.745 1.00 92.25 192 SER A O 1
ATOM 1588 N N . ILE A 1 193 ? 7.097 7.573 -25.264 1.00 93.38 193 ILE A N 1
ATOM 1589 C CA . ILE A 1 193 ? 6.322 7.019 -26.386 1.00 93.38 193 ILE A CA 1
ATOM 1590 C C . ILE A 1 193 ? 5.874 5.580 -26.091 1.00 93.38 193 ILE A C 1
ATOM 1592 O O . ILE A 1 193 ? 4.722 5.206 -26.330 1.00 93.38 193 ILE A O 1
ATOM 1596 N N . PHE A 1 194 ? 6.766 4.741 -25.561 1.00 93.31 194 PHE A N 1
ATOM 1597 C CA . PHE A 1 194 ? 6.418 3.364 -25.201 1.00 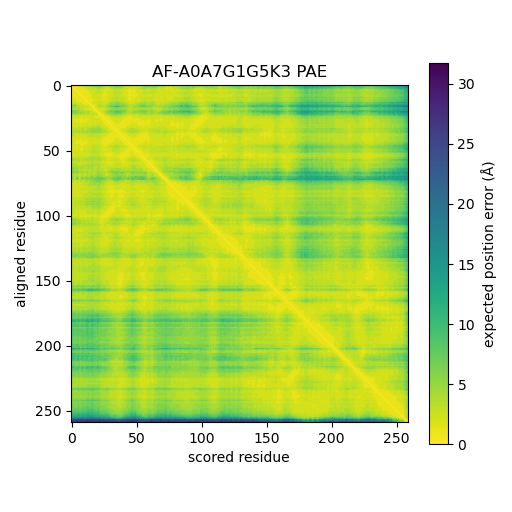93.31 194 PHE A CA 1
ATOM 1598 C C . PHE A 1 194 ? 5.450 3.278 -24.032 1.00 93.31 194 PHE A C 1
ATOM 1600 O O . PHE A 1 194 ? 4.580 2.406 -24.036 1.00 93.31 194 PHE A O 1
ATOM 1607 N N . LYS A 1 195 ? 5.560 4.183 -23.059 1.00 93.88 195 LYS A N 1
ATOM 1608 C CA . LYS A 1 195 ? 4.602 4.292 -21.963 1.00 93.88 195 LYS A CA 1
ATOM 1609 C C . LYS A 1 195 ? 3.195 4.534 -22.499 1.00 93.88 195 LYS A C 1
ATOM 1611 O O . LYS A 1 195 ? 2.288 3.793 -22.129 1.00 93.88 195 LYS A O 1
ATOM 1616 N N . ASP A 1 196 ? 3.029 5.502 -23.396 1.00 93.38 196 ASP A N 1
ATOM 1617 C CA . ASP A 1 196 ? 1.721 5.809 -23.978 1.00 93.38 196 ASP A CA 1
ATOM 1618 C C . ASP A 1 196 ? 1.185 4.625 -24.811 1.00 93.38 196 ASP A C 1
ATOM 1620 O O . ASP A 1 196 ? 0.016 4.262 -24.684 1.00 93.38 196 ASP A O 1
ATOM 1624 N N . LYS A 1 197 ? 2.045 3.916 -25.562 1.00 93.00 197 LYS A N 1
ATOM 1625 C CA . LYS A 1 197 ? 1.655 2.678 -26.271 1.00 93.00 197 LYS A CA 1
ATOM 1626 C C . LYS A 1 197 ? 1.190 1.558 -25.334 1.00 93.00 197 LYS A C 1
ATOM 1628 O O . LYS A 1 197 ? 0.244 0.848 -25.662 1.00 93.00 197 LYS A O 1
ATOM 1633 N N . ILE A 1 198 ? 1.850 1.371 -24.190 1.00 92.69 198 ILE A N 1
ATOM 1634 C CA . ILE A 1 198 ? 1.457 0.371 -23.183 1.00 92.69 198 ILE A CA 1
ATOM 1635 C C . ILE A 1 198 ? 0.099 0.736 -22.587 1.00 92.69 198 ILE A C 1
ATOM 1637 O O . ILE A 1 198 ? -0.769 -0.124 -22.504 1.00 92.69 198 ILE A O 1
ATOM 1641 N N . ILE A 1 199 ? -0.106 2.002 -22.227 1.00 93.19 199 ILE A N 1
ATOM 1642 C CA . ILE A 1 199 ? -1.374 2.476 -21.657 1.00 93.19 199 ILE A CA 1
ATOM 1643 C C . ILE A 1 199 ? -2.530 2.272 -22.646 1.00 93.19 199 ILE A C 1
ATOM 1645 O O . ILE A 1 199 ? -3.590 1.803 -22.253 1.00 93.19 199 ILE A O 1
ATOM 1649 N N . LEU A 1 200 ? -2.317 2.546 -23.937 1.00 92.88 200 LEU A N 1
ATOM 1650 C CA . LEU A 1 200 ? -3.326 2.293 -24.972 1.00 92.88 200 LEU A CA 1
ATOM 1651 C C . LEU A 1 200 ? -3.611 0.799 -25.183 1.00 92.88 200 LEU A C 1
ATOM 1653 O O . LEU A 1 200 ? -4.725 0.430 -25.538 1.00 92.88 200 LEU A O 1
ATOM 1657 N N . LYS A 1 201 ? -2.606 -0.063 -24.991 1.00 91.62 201 LYS A N 1
ATOM 1658 C CA . LYS A 1 201 ? -2.736 -1.512 -25.185 1.00 91.62 201 LYS A CA 1
ATOM 1659 C C . LYS A 1 201 ? -3.409 -2.215 -24.001 1.00 91.62 201 LYS A C 1
ATOM 1661 O O . LYS A 1 201 ? -4.067 -3.231 -24.202 1.00 91.62 201 LYS A O 1
ATOM 1666 N N . TYR A 1 202 ? -3.197 -1.732 -22.779 1.00 92.06 202 TYR A N 1
ATOM 1667 C CA . TYR A 1 202 ? -3.628 -2.403 -21.553 1.00 92.06 202 TYR A CA 1
ATOM 1668 C C . TYR A 1 202 ? -4.624 -1.537 -20.776 1.00 92.06 202 TYR A C 1
ATOM 1670 O O . TYR A 1 202 ? -4.225 -0.631 -20.052 1.00 92.06 202 TYR A O 1
ATOM 1678 N N . GLU A 1 203 ? -5.912 -1.884 -20.847 1.00 88.44 203 GLU A N 1
ATOM 1679 C CA . GLU A 1 203 ? -7.024 -1.102 -20.270 1.00 88.44 203 GLU A CA 1
ATOM 1680 C C . GLU A 1 203 ? -6.878 -0.791 -18.768 1.00 88.44 203 GLU A C 1
ATOM 1682 O O . GLU A 1 203 ? -7.346 0.239 -18.289 1.00 88.44 203 GLU A O 1
ATOM 1687 N N . ASN A 1 204 ? -6.208 -1.669 -18.011 1.00 91.75 204 ASN A N 1
ATOM 1688 C CA . ASN A 1 204 ? -6.058 -1.527 -16.555 1.00 91.75 204 ASN A CA 1
ATOM 1689 C C . ASN A 1 204 ? -4.756 -0.820 -16.134 1.00 91.75 204 ASN A C 1
ATOM 1691 O O . ASN A 1 204 ? -4.493 -0.696 -14.937 1.00 91.75 204 ASN A O 1
ATOM 1695 N N . ILE A 1 205 ? -3.929 -0.381 -17.090 1.00 94.94 205 ILE A N 1
ATOM 1696 C CA . ILE A 1 205 ? -2.696 0.365 -16.823 1.00 94.94 205 ILE A CA 1
ATOM 1697 C C . ILE A 1 205 ? -2.933 1.842 -17.127 1.00 94.94 205 ILE A C 1
ATOM 1699 O O . ILE A 1 205 ? -3.319 2.220 -18.225 1.00 94.94 205 ILE A O 1
ATOM 1703 N N . GLN A 1 206 ? -2.648 2.696 -16.152 1.00 94.44 206 GLN A N 1
ATOM 1704 C CA . GLN A 1 206 ? -2.884 4.130 -16.225 1.00 94.44 206 GLN A CA 1
ATOM 1705 C C . GLN A 1 206 ? -1.586 4.934 -16.203 1.00 94.44 206 GLN A C 1
ATOM 1707 O O . GLN A 1 206 ? -0.551 4.518 -15.663 1.00 94.44 206 GLN A O 1
ATOM 1712 N N . LYS A 1 207 ? -1.674 6.149 -16.755 1.00 92.25 207 LYS A N 1
ATOM 1713 C CA . LYS A 1 207 ? -0.634 7.167 -16.625 1.00 92.25 207 LYS A CA 1
ATOM 1714 C C . LYS A 1 207 ? -0.551 7.626 -15.171 1.00 92.25 207 LYS A C 1
ATOM 1716 O O . LYS A 1 207 ? -1.557 7.917 -14.535 1.00 92.25 207 LYS A O 1
ATOM 1721 N N . THR A 1 208 ? 0.669 7.725 -14.670 1.00 93.50 208 THR A N 1
ATOM 1722 C CA . THR A 1 208 ? 0.978 8.339 -13.377 1.00 93.50 208 THR A CA 1
ATOM 1723 C C . THR A 1 208 ? 2.311 9.075 -13.468 1.00 93.50 208 THR A C 1
ATOM 1725 O O . THR A 1 208 ? 2.977 9.040 -14.515 1.00 93.50 208 THR A O 1
ATOM 1728 N N . TYR A 1 209 ? 2.694 9.726 -12.378 1.00 88.38 209 TYR A N 1
ATOM 1729 C CA . TYR A 1 209 ? 3.940 10.460 -12.221 1.00 88.38 209 TYR A CA 1
ATOM 1730 C C . TYR A 1 209 ? 4.628 10.048 -10.924 1.00 88.38 209 TYR A C 1
ATOM 1732 O O . TYR A 1 209 ? 4.034 9.420 -10.052 1.00 88.38 209 TYR A O 1
ATOM 1740 N N . LYS A 1 210 ? 5.911 10.383 -10.822 1.00 88.31 210 LYS A N 1
ATOM 1741 C CA . LYS A 1 210 ? 6.703 10.119 -9.627 1.00 88.31 210 LYS A CA 1
ATOM 1742 C C . LYS A 1 210 ? 6.146 10.925 -8.453 1.00 88.31 210 LYS A C 1
ATOM 1744 O O . LYS A 1 210 ? 6.185 12.151 -8.489 1.00 88.31 210 LYS A O 1
ATOM 1749 N N . ASP A 1 211 ? 5.687 10.230 -7.422 1.00 87.75 211 ASP A N 1
ATOM 1750 C CA . ASP A 1 211 ? 5.262 10.850 -6.170 1.00 87.75 211 ASP A CA 1
ATOM 1751 C C . ASP A 1 211 ? 6.488 11.054 -5.254 1.00 87.75 211 ASP A C 1
ATOM 1753 O O . ASP A 1 211 ? 7.278 10.114 -5.084 1.00 87.75 211 ASP A O 1
ATOM 1757 N N . PRO A 1 212 ? 6.693 12.246 -4.658 1.00 85.88 212 PRO A N 1
ATOM 1758 C CA . PRO A 1 212 ? 7.735 12.470 -3.654 1.00 85.88 212 PRO A CA 1
ATOM 1759 C C . PRO A 1 212 ? 7.736 11.441 -2.511 1.00 85.88 212 PRO A C 1
ATOM 1761 O O . PRO A 1 212 ? 8.807 11.054 -2.036 1.00 85.88 212 PRO A O 1
ATOM 1764 N N . ALA A 1 213 ? 6.566 10.929 -2.117 1.00 87.81 213 ALA A N 1
ATOM 1765 C CA . ALA A 1 213 ? 6.409 9.914 -1.077 1.00 87.81 213 ALA A CA 1
ATOM 1766 C C . ALA A 1 213 ? 7.057 8.561 -1.431 1.00 87.81 213 ALA A C 1
ATOM 1768 O O . ALA A 1 213 ? 7.285 7.736 -0.543 1.00 87.81 213 ALA A O 1
ATOM 1769 N N . MET A 1 214 ? 7.411 8.333 -2.704 1.00 92.06 214 MET A N 1
ATOM 1770 C CA . MET A 1 214 ? 8.149 7.142 -3.141 1.00 92.06 214 MET A CA 1
ATOM 1771 C C . MET A 1 214 ? 9.624 7.159 -2.712 1.00 92.06 214 MET A C 1
ATOM 1773 O O . MET A 1 214 ? 10.267 6.114 -2.769 1.00 92.06 214 MET A O 1
ATOM 1777 N N . LYS A 1 215 ? 10.186 8.315 -2.314 1.00 91.19 215 LYS A N 1
ATOM 1778 C CA . LYS A 1 215 ? 11.595 8.468 -1.879 1.00 91.19 215 LYS A CA 1
ATOM 1779 C C . LYS A 1 215 ? 12.632 7.927 -2.892 1.00 91.19 215 LYS A C 1
ATOM 1781 O O . LYS A 1 215 ? 13.727 7.507 -2.525 1.00 91.19 215 LYS A O 1
ATOM 1786 N N . ILE A 1 216 ? 12.300 7.930 -4.187 1.00 92.38 216 ILE A N 1
ATOM 1787 C CA . ILE A 1 216 ? 13.198 7.475 -5.261 1.00 92.38 216 ILE A CA 1
ATOM 1788 C C . ILE A 1 216 ? 14.108 8.634 -5.664 1.00 92.38 216 ILE A C 1
ATOM 1790 O O . ILE A 1 216 ? 13.626 9.630 -6.194 1.00 92.38 216 ILE A O 1
ATOM 1794 N N . ASN A 1 217 ? 15.422 8.500 -5.500 1.00 90.19 217 ASN A N 1
ATOM 1795 C CA . ASN A 1 217 ? 16.384 9.539 -5.908 1.00 90.19 217 ASN A CA 1
ATOM 1796 C C . ASN A 1 217 ? 17.019 9.260 -7.278 1.00 90.19 217 ASN A C 1
ATOM 1798 O O . ASN A 1 217 ? 17.623 10.142 -7.882 1.00 90.19 217 ASN A O 1
ATOM 1802 N N . GLN A 1 218 ? 16.867 8.042 -7.796 1.00 91.00 218 GLN A N 1
ATOM 1803 C CA . GLN A 1 218 ? 17.404 7.655 -9.093 1.00 91.00 218 GLN A CA 1
ATOM 1804 C C . GLN A 1 218 ? 16.584 8.230 -10.258 1.00 91.00 218 GLN A C 1
ATOM 1806 O O . GLN A 1 218 ? 15.387 8.517 -10.136 1.00 91.00 218 GLN A O 1
ATOM 1811 N N . ARG A 1 219 ? 17.230 8.348 -11.426 1.00 91.44 219 ARG A N 1
ATOM 1812 C CA . ARG A 1 219 ? 16.550 8.672 -12.684 1.00 91.44 219 ARG A CA 1
ATOM 1813 C C . ARG A 1 219 ? 15.653 7.503 -13.085 1.00 91.44 219 ARG A C 1
ATOM 1815 O O . ARG A 1 219 ? 16.116 6.369 -13.206 1.00 91.44 219 ARG A O 1
ATOM 1822 N N . ILE A 1 220 ? 14.377 7.798 -13.291 1.00 93.75 220 ILE A N 1
ATOM 1823 C CA . ILE A 1 220 ? 13.381 6.820 -13.723 1.00 93.75 220 ILE A CA 1
ATOM 1824 C C . ILE A 1 220 ? 13.250 6.860 -15.241 1.00 93.75 220 ILE A C 1
ATOM 1826 O O . ILE A 1 220 ? 13.438 7.905 -15.865 1.00 93.75 220 ILE A O 1
ATOM 1830 N N . LEU A 1 221 ? 12.948 5.708 -15.820 1.00 94.94 221 LEU A N 1
ATOM 1831 C CA . LEU A 1 221 ? 12.666 5.572 -17.238 1.00 94.94 221 LEU A CA 1
ATOM 1832 C C . LEU A 1 221 ? 11.182 5.787 -17.519 1.00 94.94 221 LEU A C 1
ATOM 1834 O O . LEU A 1 221 ? 10.812 6.552 -18.400 1.00 94.94 221 LEU A O 1
ATOM 1838 N N . SER A 1 222 ? 10.333 5.108 -16.752 1.00 95.38 222 SER A N 1
ATOM 1839 C CA . SER A 1 222 ? 8.886 5.185 -16.893 1.00 95.38 222 SER A CA 1
ATOM 1840 C C . SER A 1 222 ? 8.209 4.863 -15.566 1.00 95.38 222 SER A C 1
ATOM 1842 O O . SER A 1 222 ? 8.807 4.256 -14.675 1.00 95.38 222 SER A O 1
ATOM 1844 N N . ILE A 1 223 ? 6.954 5.281 -15.437 1.00 95.88 223 ILE A N 1
ATOM 1845 C CA . ILE A 1 223 ? 6.108 4.945 -14.299 1.00 95.88 223 ILE A CA 1
ATOM 1846 C C . ILE A 1 223 ? 4.675 4.702 -14.761 1.00 95.88 223 ILE A C 1
ATOM 1848 O O . ILE A 1 223 ? 4.125 5.482 -15.545 1.00 95.88 223 ILE A O 1
ATOM 1852 N N . PHE A 1 224 ? 4.087 3.630 -14.252 1.00 95.88 224 PHE A N 1
ATOM 1853 C CA . PHE A 1 224 ? 2.729 3.186 -14.532 1.00 95.88 224 PHE A CA 1
ATOM 1854 C C . PHE A 1 224 ? 1.951 3.052 -13.236 1.00 95.88 224 PHE A C 1
ATOM 1856 O O . PHE A 1 224 ? 2.542 2.930 -12.165 1.00 95.88 224 PHE A O 1
ATOM 1863 N N . LYS A 1 225 ? 0.629 3.028 -13.338 1.00 96.31 225 LYS A N 1
ATOM 1864 C CA . LYS A 1 225 ? -0.247 2.736 -12.211 1.00 96.31 225 LYS A CA 1
ATOM 1865 C C . LYS A 1 225 ? -1.235 1.658 -12.605 1.00 96.31 225 LYS A C 1
ATOM 1867 O O . LYS A 1 225 ? -1.785 1.708 -13.699 1.00 96.31 225 LYS A O 1
ATOM 1872 N N . VAL A 1 226 ? -1.441 0.686 -11.732 1.00 97.06 226 VAL A N 1
ATOM 1873 C CA . VAL A 1 226 ? -2.407 -0.398 -11.927 1.00 97.06 226 VAL A CA 1
ATOM 1874 C C . VAL A 1 226 ? -3.216 -0.557 -10.651 1.00 97.06 226 VAL A C 1
ATOM 1876 O O . VAL A 1 226 ? -2.690 -0.354 -9.554 1.00 97.06 226 VAL A O 1
ATOM 1879 N N . LYS A 1 227 ? -4.494 -0.918 -10.770 1.00 96.25 227 LYS A N 1
ATOM 1880 C CA . LYS A 1 227 ? -5.280 -1.295 -9.594 1.00 96.25 227 LYS A CA 1
ATOM 1881 C C . LYS A 1 227 ? -4.644 -2.507 -8.933 1.00 96.25 227 LYS A C 1
ATOM 1883 O O . LYS A 1 227 ? -4.207 -3.440 -9.604 1.00 96.25 227 LYS A O 1
ATOM 1888 N N . VAL A 1 228 ? -4.628 -2.526 -7.608 1.00 96.00 228 VAL A N 1
ATOM 1889 C CA . VAL A 1 228 ? -3.989 -3.613 -6.861 1.00 96.00 228 VAL A CA 1
ATOM 1890 C C . VAL A 1 228 ? -4.640 -4.979 -7.120 1.00 96.00 228 VAL A C 1
ATOM 1892 O O . VAL A 1 228 ? -3.959 -6.000 -7.140 1.00 96.00 228 VAL A O 1
ATOM 1895 N N . GLU 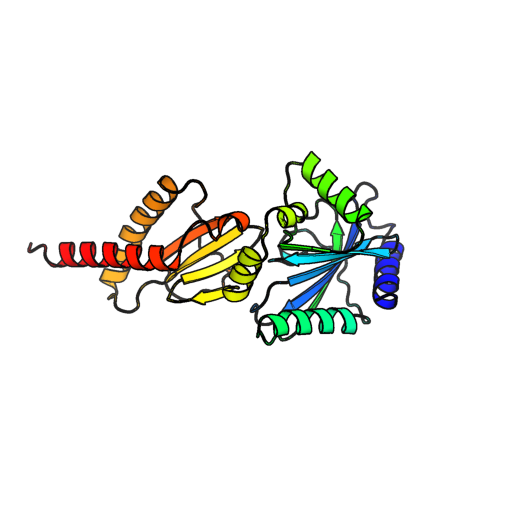A 1 229 ? -5.939 -5.001 -7.429 1.00 95.44 229 GLU A N 1
ATOM 1896 C CA . GLU A 1 229 ? -6.664 -6.218 -7.813 1.00 95.44 229 GLU A CA 1
ATOM 1897 C C . GLU A 1 229 ? -6.219 -6.805 -9.163 1.00 95.44 229 GLU A C 1
ATOM 1899 O O . GLU A 1 229 ? -6.426 -7.994 -9.409 1.00 95.44 229 GL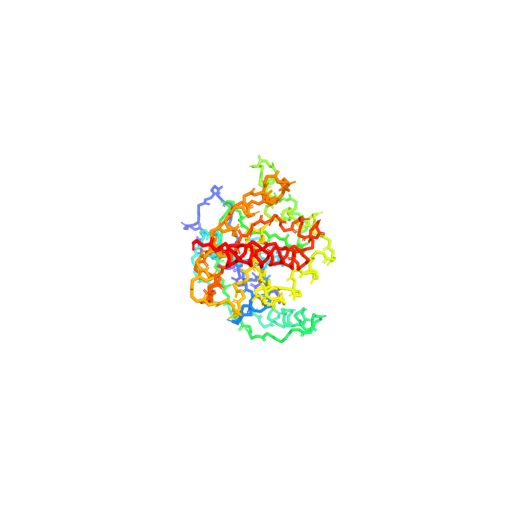U A O 1
ATOM 1904 N N . ASP A 1 230 ? -5.560 -6.003 -9.998 1.00 96.31 230 ASP A N 1
ATOM 1905 C CA . ASP 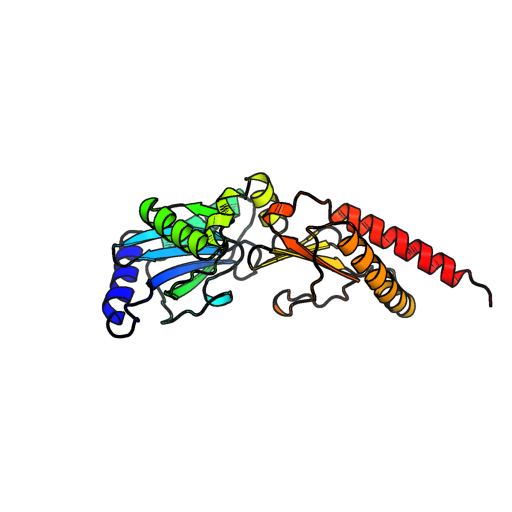A 1 230 ? -5.089 -6.359 -11.336 1.00 96.31 230 ASP A CA 1
ATOM 1906 C C . ASP A 1 230 ? -3.571 -6.588 -11.392 1.00 96.31 230 ASP A C 1
ATOM 1908 O O . ASP A 1 230 ? -3.032 -6.862 -12.463 1.00 96.31 230 ASP A O 1
ATOM 1912 N N . ILE A 1 231 ? -2.868 -6.507 -10.254 1.00 95.81 231 ILE A N 1
ATOM 1913 C CA . ILE A 1 231 ? -1.396 -6.508 -10.200 1.00 95.81 231 ILE A CA 1
ATOM 1914 C C . ILE A 1 231 ? -0.751 -7.750 -10.833 1.00 95.81 231 ILE A C 1
ATOM 1916 O O . ILE A 1 231 ? 0.331 -7.654 -11.402 1.00 95.81 231 ILE A O 1
ATOM 1920 N N . LEU A 1 232 ? -1.432 -8.898 -10.776 1.00 96.56 232 LEU A N 1
ATOM 1921 C CA . LEU A 1 232 ? -0.957 -10.169 -11.332 1.00 96.56 232 LEU A CA 1
ATOM 1922 C C . LEU A 1 232 ? -1.359 -10.401 -12.794 1.00 96.56 232 LEU A C 1
ATOM 1924 O O . LEU A 1 232 ? -0.922 -11.379 -13.390 1.00 96.56 232 LEU A O 1
ATOM 1928 N N . LYS A 1 233 ? -2.166 -9.521 -13.405 1.00 95.56 233 LYS A N 1
ATOM 1929 C CA . LYS A 1 233 ? -2.537 -9.654 -14.827 1.00 95.56 233 LYS A CA 1
ATOM 1930 C C . LYS A 1 233 ? -1.352 -9.429 -15.768 1.00 95.56 233 LYS A C 1
ATOM 1932 O O . LYS A 1 233 ? -1.429 -9.798 -16.938 1.00 95.56 233 LYS A O 1
ATOM 1937 N N . TYR A 1 234 ? -0.278 -8.808 -15.279 1.00 92.75 234 TYR A N 1
ATOM 1938 C CA . TYR A 1 234 ? 0.871 -8.412 -16.085 1.00 92.75 234 TYR A CA 1
ATOM 1939 C C . TYR A 1 234 ? 2.184 -8.785 -15.403 1.00 92.75 234 TYR A C 1
ATOM 1941 O O . TYR A 1 234 ? 2.366 -8.579 -14.204 1.00 92.75 234 TYR A O 1
ATOM 1949 N N . ASN A 1 235 ? 3.145 -9.253 -16.196 1.00 94.88 235 ASN A N 1
ATOM 1950 C CA . ASN A 1 235 ? 4.512 -9.452 -15.742 1.00 94.88 235 ASN A CA 1
ATOM 1951 C C . ASN A 1 235 ? 5.325 -8.167 -15.952 1.00 94.88 235 ASN A C 1
ATOM 1953 O O . ASN A 1 235 ? 5.913 -7.944 -17.009 1.00 94.88 235 ASN A O 1
ATOM 1957 N N . PHE A 1 236 ? 5.356 -7.298 -14.941 1.00 95.75 236 PHE A N 1
ATOM 1958 C CA . PHE A 1 236 ? 6.067 -6.018 -15.036 1.00 95.75 236 PHE A CA 1
ATOM 1959 C C . PHE A 1 236 ? 7.591 -6.160 -15.171 1.00 95.75 236 PHE A C 1
ATOM 1961 O O . PHE A 1 236 ? 8.230 -5.253 -15.699 1.00 95.75 236 PHE A O 1
ATOM 1968 N N . LEU A 1 237 ? 8.174 -7.281 -14.732 1.00 96.12 237 LEU A N 1
ATOM 1969 C CA . LEU A 1 237 ? 9.606 -7.548 -14.895 1.00 96.12 237 LEU A CA 1
ATOM 1970 C C . LEU A 1 237 ? 9.945 -7.849 -16.357 1.00 96.12 237 LEU A C 1
ATOM 1972 O O . LEU A 1 237 ? 10.883 -7.283 -16.911 1.00 96.12 237 LEU A O 1
ATOM 1976 N N . GLU A 1 238 ? 9.150 -8.702 -16.997 1.00 96.19 238 GLU A N 1
ATOM 1977 C CA . GLU A 1 238 ? 9.277 -8.997 -18.426 1.00 96.19 238 GLU A CA 1
ATOM 1978 C C . GLU A 1 238 ? 8.966 -7.765 -19.276 1.00 96.19 238 GLU A C 1
ATOM 1980 O O . GLU A 1 238 ? 9.731 -7.430 -20.180 1.00 96.19 238 GLU A O 1
ATOM 1985 N N . LEU A 1 239 ? 7.922 -7.013 -18.907 1.00 95.50 239 LEU A N 1
ATOM 1986 C CA . LEU A 1 239 ? 7.595 -5.753 -19.563 1.00 95.50 239 LEU A CA 1
ATOM 1987 C C . LEU A 1 239 ? 8.771 -4.773 -19.504 1.00 95.50 239 LEU A C 1
ATOM 1989 O O . LEU A 1 239 ? 9.054 -4.134 -20.510 1.00 95.50 239 LEU A O 1
ATOM 1993 N N . TYR A 1 240 ? 9.473 -4.674 -18.370 1.00 96.81 240 TYR A N 1
ATOM 1994 C CA . TYR A 1 240 ? 10.690 -3.868 -18.254 1.00 96.81 240 TYR A CA 1
ATOM 1995 C C . TYR A 1 240 ? 11.797 -4.357 -19.195 1.00 96.81 240 TYR A C 1
ATOM 1997 O O . TYR A 1 240 ? 12.388 -3.547 -19.907 1.00 96.81 240 TYR A O 1
ATOM 2005 N N . VAL A 1 241 ? 12.067 -5.665 -19.243 1.00 96.69 241 VAL A N 1
ATOM 2006 C CA . VAL A 1 241 ? 13.093 -6.235 -20.134 1.00 96.69 241 VAL A CA 1
ATOM 2007 C C . VAL A 1 241 ? 12.794 -5.908 -21.598 1.00 96.69 241 VAL A C 1
ATOM 2009 O O . VAL A 1 241 ? 13.681 -5.443 -22.316 1.00 96.69 241 VAL A O 1
ATOM 2012 N N . ASP A 1 242 ? 11.549 -6.084 -22.032 1.00 94.75 242 ASP A N 1
ATOM 2013 C CA . ASP A 1 242 ? 11.118 -5.748 -23.390 1.00 94.75 242 ASP A CA 1
ATOM 2014 C C . ASP A 1 242 ? 11.203 -4.250 -23.675 1.00 94.75 242 ASP A C 1
ATOM 2016 O O . ASP A 1 242 ? 11.562 -3.837 -24.781 1.00 94.75 242 ASP A O 1
ATOM 2020 N N . PHE A 1 243 ? 10.892 -3.432 -22.670 1.00 94.38 243 PHE A N 1
ATOM 2021 C CA . PHE A 1 243 ? 11.017 -1.984 -22.743 1.00 94.38 243 PHE A CA 1
ATOM 2022 C C . PHE A 1 243 ? 12.467 -1.575 -23.020 1.00 94.38 243 PHE A C 1
ATOM 2024 O O . PHE A 1 243 ? 12.720 -0.805 -23.945 1.00 94.38 243 PHE A O 1
ATOM 2031 N N . ILE A 1 244 ? 13.423 -2.136 -22.271 1.00 96.75 244 ILE A N 1
ATOM 2032 C CA . ILE A 1 244 ? 14.853 -1.853 -22.442 1.00 96.75 244 ILE A CA 1
ATOM 2033 C C . ILE A 1 244 ? 15.365 -2.362 -23.788 1.00 96.75 244 ILE A C 1
ATOM 2035 O O . ILE A 1 244 ? 16.012 -1.600 -24.498 1.00 96.75 244 ILE A O 1
ATOM 2039 N N . LYS A 1 245 ? 15.025 -3.594 -24.191 1.00 96.62 245 LYS A N 1
ATOM 2040 C CA . LYS A 1 245 ? 15.447 -4.154 -25.489 1.00 96.62 245 LYS A CA 1
ATOM 2041 C C . LYS A 1 245 ? 15.040 -3.268 -26.666 1.00 96.62 245 LYS A C 1
ATOM 2043 O O . LYS A 1 245 ? 15.817 -3.072 -27.595 1.00 96.62 245 LYS A O 1
ATOM 2048 N N . LYS A 1 246 ? 13.818 -2.726 -26.638 1.00 95.44 246 LYS A N 1
ATOM 2049 C CA . LYS A 1 246 ? 13.330 -1.839 -27.701 1.00 95.44 246 LYS A CA 1
ATOM 2050 C C . LYS A 1 246 ? 14.032 -0.484 -27.698 1.00 95.44 246 LYS A C 1
ATOM 2052 O O . LYS A 1 246 ? 14.283 0.050 -28.771 1.00 95.44 246 LYS A O 1
ATOM 2057 N N . ILE A 1 247 ? 14.333 0.068 -26.522 1.00 95.56 247 ILE A N 1
ATOM 2058 C CA . ILE A 1 247 ? 15.091 1.322 -26.413 1.00 95.56 247 ILE A CA 1
ATOM 2059 C C . ILE A 1 247 ? 16.516 1.128 -26.913 1.00 95.56 247 ILE A C 1
ATOM 2061 O O . ILE A 1 247 ? 16.973 1.935 -27.711 1.00 95.56 247 ILE A O 1
ATOM 2065 N N . ASP A 1 248 ? 17.186 0.060 -26.476 1.00 95.81 248 ASP A N 1
ATOM 2066 C CA . ASP A 1 248 ? 18.550 -0.267 -26.896 1.00 95.81 248 ASP A CA 1
ATOM 2067 C C . ASP A 1 248 ? 18.651 -0.323 -28.417 1.00 95.81 248 ASP A C 1
ATOM 2069 O O . ASP A 1 248 ? 19.494 0.354 -28.992 1.00 95.81 248 ASP A O 1
ATOM 2073 N N . LYS A 1 249 ? 17.728 -1.050 -29.059 1.00 96.00 249 LYS A N 1
ATOM 2074 C CA . LYS A 1 249 ? 17.681 -1.153 -30.516 1.00 96.00 249 LYS A CA 1
ATOM 2075 C C . LYS A 1 249 ? 17.528 0.212 -31.192 1.00 96.00 249 LYS A C 1
ATOM 2077 O O . LYS A 1 249 ? 18.238 0.499 -32.140 1.00 96.00 249 LYS A O 1
ATOM 2082 N N . ILE A 1 250 ? 16.620 1.061 -30.707 1.00 94.50 250 ILE A N 1
ATOM 2083 C CA . ILE A 1 250 ? 16.410 2.389 -31.306 1.00 94.50 250 ILE A CA 1
ATOM 2084 C C . ILE A 1 250 ? 17.637 3.285 -31.109 1.00 94.50 250 ILE A C 1
ATOM 20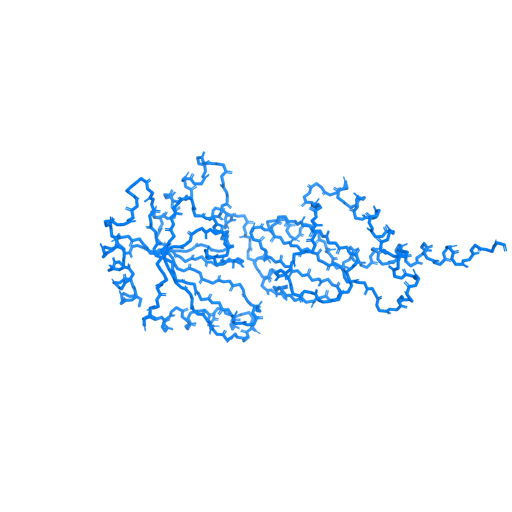86 O O . ILE A 1 250 ? 17.983 4.040 -32.009 1.00 94.50 250 ILE A O 1
ATOM 2090 N N . ILE A 1 251 ? 18.293 3.222 -29.947 1.00 93.25 251 ILE A N 1
ATOM 2091 C CA . ILE A 1 251 ? 19.526 3.978 -29.697 1.00 93.25 251 ILE A CA 1
ATOM 2092 C C . ILE A 1 251 ? 20.634 3.512 -30.645 1.00 93.25 251 ILE A C 1
ATOM 2094 O O . ILE A 1 251 ? 21.273 4.354 -31.264 1.00 93.25 251 ILE A O 1
ATOM 2098 N N . GLU A 1 252 ? 20.819 2.201 -30.795 1.00 93.50 252 GLU A N 1
ATOM 2099 C CA . GLU A 1 252 ? 21.788 1.617 -31.728 1.00 93.50 252 GLU A CA 1
ATOM 2100 C C . GLU A 1 252 ? 21.490 2.026 -33.179 1.00 93.50 252 GLU A C 1
ATOM 2102 O O . GLU A 1 252 ? 22.388 2.464 -33.895 1.00 93.50 252 GLU A O 1
ATOM 2107 N N . ASP A 1 253 ? 20.223 1.963 -33.598 1.00 93.50 253 ASP A N 1
ATOM 2108 C CA . ASP A 1 253 ? 19.797 2.396 -34.930 1.00 93.50 253 ASP A CA 1
ATOM 2109 C C . ASP A 1 253 ? 20.122 3.885 -35.160 1.00 93.50 253 ASP A C 1
ATOM 2111 O O . ASP A 1 253 ? 20.607 4.228 -36.232 1.00 93.50 253 ASP A O 1
ATOM 2115 N N . ILE A 1 254 ? 19.905 4.759 -34.164 1.00 90.06 254 ILE A N 1
ATOM 2116 C CA . ILE A 1 254 ? 20.221 6.199 -34.236 1.00 90.06 254 ILE A CA 1
ATOM 2117 C C . ILE A 1 254 ? 21.733 6.446 -34.295 1.00 90.06 254 ILE A C 1
ATOM 2119 O O . ILE A 1 254 ? 22.178 7.291 -35.067 1.00 90.06 254 ILE A O 1
ATOM 2123 N N . GLU A 1 255 ? 22.523 5.736 -33.490 1.00 87.94 255 GLU A N 1
ATOM 2124 C CA . GLU A 1 255 ? 23.985 5.884 -33.452 1.00 87.94 255 GLU A CA 1
ATOM 2125 C C . GLU A 1 255 ? 24.654 5.418 -34.755 1.00 87.94 255 GLU A C 1
ATOM 2127 O O . GLU A 1 255 ? 25.704 5.938 -35.122 1.00 87.94 255 GLU A O 1
ATOM 2132 N N . ASN A 1 256 ? 24.019 4.496 -35.483 1.00 90.06 256 ASN A N 1
ATOM 2133 C CA . ASN A 1 256 ? 24.470 4.021 -36.791 1.00 90.06 256 ASN A CA 1
ATOM 2134 C C . ASN A 1 256 ? 24.020 4.908 -37.969 1.00 90.06 256 ASN A C 1
ATOM 2136 O O . ASN A 1 256 ? 24.383 4.624 -39.116 1.00 90.06 256 ASN A O 1
ATOM 2140 N N . ILE A 1 257 ? 23.240 5.972 -37.731 1.00 88.06 257 ILE A N 1
ATOM 2141 C CA . ILE A 1 257 ? 22.921 6.959 -38.771 1.00 88.06 257 ILE A CA 1
ATOM 2142 C C . ILE A 1 257 ? 24.182 7.786 -39.032 1.00 88.06 257 ILE A C 1
ATOM 2144 O O . ILE A 1 257 ? 24.465 8.764 -38.341 1.00 88.06 257 ILE A O 1
ATOM 2148 N N . ASN A 1 258 ? 24.942 7.384 -40.050 1.00 57.84 258 ASN A N 1
ATOM 2149 C CA . ASN A 1 258 ? 26.001 8.211 -40.615 1.00 57.84 258 ASN A CA 1
ATOM 2150 C C . ASN A 1 258 ? 25.357 9.431 -41.291 1.00 57.84 258 ASN A C 1
ATOM 2152 O O . ASN A 1 258 ? 24.611 9.273 -42.261 1.00 57.84 258 ASN A O 1
ATOM 2156 N N . PHE A 1 259 ? 25.639 10.619 -40.759 1.00 54.97 259 PHE A N 1
ATOM 2157 C CA . PHE A 1 259 ? 25.370 11.899 -41.417 1.00 54.97 259 PHE A CA 1
ATOM 2158 C C . PHE A 1 259 ? 26.537 12.294 -42.321 1.00 54.97 259 PHE A C 1
ATOM 2160 O O . PHE A 1 259 ? 27.699 12.061 -41.914 1.00 54.97 259 PHE A O 1
#

Mean predicted aligned error: 4.17 Å

Organism: NCBI:txid2108365

Nearest PDB structures (foldseek):
  4dx3-assembly1_A  TM=4.433E-01  e=9.539E-01  Agrobacterium fabrum str. C58
  4dxk-assembly1_A  TM=4.415E-01  e=1.433E+00  Agrobacterium fabrum str. C58
  3dip-assembly1_B  TM=5.489E-01  e=2.881E+00  unidentified
  2pod-assembly1_A  TM=3.974E-01  e=1.917E+00  Burkholderia pseudomallei K96243
  2pod-assembly1_B  TM=5.093E-01  e=4.863E+00  Burkholderia pseudomallei K96243

pLDDT: mean 93.96, std 4.39, range [54.97, 98.06]

Solvent-accessible surface area (backbone atoms only — not comparable to full-atom values): 14386 Å² total; per-residue (Å²): 102,69,65,34,37,53,51,46,26,49,54,49,62,78,40,43,97,79,51,64,85,92,45,60,62,30,33,35,43,31,41,31,32,74,82,54,59,51,64,24,40,36,37,38,34,31,80,87,51,50,42,35,40,31,36,21,60,58,54,59,78,78,62,44,76,62,45,69,83,42,85,75,88,59,46,66,67,62,50,50,50,52,50,54,55,35,47,76,73,76,41,90,74,51,80,42,76,51,31,25,34,36,48,58,80,71,65,47,34,17,53,40,74,49,67,42,62,68,60,51,53,54,53,43,48,54,30,54,78,72,76,48,60,28,54,58,36,25,82,62,44,48,70,68,54,51,50,51,46,56,75,36,34,63,36,78,52,96,59,34,30,35,40,59,47,88,60,24,30,38,42,34,34,53,48,68,83,86,49,51,76,67,50,48,54,53,43,35,55,56,32,51,56,51,49,53,53,49,37,75,72,34,91,69,39,38,89,56,75,92,55,78,91,69,74,74,86,71,66,65,35,46,52,35,29,30,44,51,75,52,55,81,80,52,62,66,65,59,51,48,53,55,51,49,55,54,46,52,50,52,52,53,57,57,73,67,58,83,128

Radius of gyration: 21.71 Å; Cα contacts (8 Å, |Δi|>4): 422; chains: 1; bounding box: 50×33×69 Å

InterPro domains:
  IPR032606 Protein of unknown function DUF4895 [PF16236] (12-236)